Protein AF-A0A0D2XBU2-F1 (afdb_monomer_lite)

Organism: Fusarium oxysporum (strain Fo5176) (NCBI:txid660025)

pLDDT: mean 78.38, std 18.6, range [39.09, 97.81]

Structure (mmCIF, N/CA/C/O backbone):
data_AF-A0A0D2XBU2-F1
#
_entry.id   AF-A0A0D2XBU2-F1
#
loop_
_atom_site.group_PDB
_atom_site.id
_atom_site.type_symbol
_atom_site.label_atom_id
_atom_site.label_alt_id
_atom_site.label_comp_id
_atom_site.label_asym_id
_atom_site.label_entity_id
_atom_site.label_seq_id
_atom_site.pdbx_PDB_ins_code
_atom_site.Cartn_x
_atom_site.Cartn_y
_atom_site.Cartn_z
_atom_site.occupancy
_atom_site.B_iso_or_equiv
_atom_site.auth_seq_id
_atom_site.auth_comp_id
_atom_site.auth_asym_id
_atom_site.auth_atom_id
_atom_site.pdbx_PDB_model_num
ATOM 1 N N . MET A 1 1 ? -8.287 8.585 -18.947 1.00 42.19 1 MET A N 1
ATOM 2 C CA . MET A 1 1 ? -9.181 8.489 -17.767 1.00 42.19 1 MET A CA 1
ATOM 3 C C . MET A 1 1 ? -8.416 8.273 -16.459 1.00 42.19 1 MET A C 1
ATOM 5 O O . MET A 1 1 ? -8.663 9.044 -15.543 1.00 42.19 1 MET A O 1
ATOM 9 N N . ALA A 1 2 ? -7.436 7.359 -16.381 1.00 39.09 2 ALA A N 1
ATOM 10 C CA . ALA A 1 2 ? -6.608 7.144 -15.178 1.00 39.09 2 ALA A CA 1
ATOM 11 C C . ALA A 1 2 ? -5.931 8.422 -14.628 1.00 39.09 2 ALA A C 1
ATOM 13 O O . ALA A 1 2 ? -6.005 8.685 -13.435 1.00 39.09 2 ALA A O 1
ATOM 14 N N . SER A 1 3 ? -5.380 9.282 -15.498 1.00 45.31 3 SER A N 1
ATOM 15 C CA . SER A 1 3 ? -4.778 10.572 -15.101 1.00 45.31 3 SER A CA 1
ATOM 16 C C . SER A 1 3 ? -5.754 11.514 -14.371 1.00 45.31 3 SER A C 1
ATOM 18 O O . SER A 1 3 ? -5.361 12.190 -13.427 1.00 45.31 3 SER A O 1
ATOM 20 N N . ARG A 1 4 ? -7.047 11.523 -14.732 1.00 49.75 4 ARG A N 1
ATOM 21 C CA . ARG A 1 4 ? -8.046 12.416 -14.116 1.00 49.75 4 ARG A CA 1
ATOM 22 C C . ARG A 1 4 ? -8.449 11.954 -12.717 1.00 49.75 4 ARG A C 1
ATOM 24 O O . ARG A 1 4 ? -8.686 12.793 -11.859 1.00 49.75 4 ARG A O 1
ATOM 31 N N . ALA A 1 5 ? -8.503 10.646 -12.484 1.00 50.44 5 ALA A N 1
ATOM 32 C CA . ALA A 1 5 ? -8.831 10.103 -11.173 1.00 50.44 5 ALA A CA 1
ATOM 33 C C . ALA A 1 5 ? -7.599 10.006 -10.247 1.00 50.44 5 ALA A C 1
ATOM 35 O O . ALA A 1 5 ? -7.736 10.268 -9.058 1.00 50.44 5 ALA A O 1
ATOM 36 N N . PHE A 1 6 ? -6.384 9.832 -10.789 1.00 53.78 6 PHE A N 1
ATOM 37 C CA . PHE A 1 6 ? -5.142 10.125 -10.055 1.00 53.78 6 PHE A CA 1
ATOM 38 C C . PHE A 1 6 ? -5.076 11.592 -9.618 1.00 53.78 6 PHE A C 1
ATOM 40 O O . PHE A 1 6 ? -4.768 11.871 -8.466 1.00 53.78 6 PHE A O 1
ATOM 47 N N . LEU A 1 7 ? -5.427 12.529 -10.507 1.00 56.22 7 LEU A N 1
ATOM 48 C CA . LEU A 1 7 ? -5.524 13.949 -10.165 1.00 56.22 7 LEU A CA 1
ATOM 49 C C . LEU A 1 7 ? -6.633 14.238 -9.151 1.00 56.22 7 LEU A C 1
ATOM 51 O O . LEU A 1 7 ? -6.436 15.118 -8.331 1.00 56.22 7 LEU A O 1
ATOM 55 N N . LEU A 1 8 ? -7.771 13.537 -9.167 1.00 57.47 8 LEU A N 1
ATOM 56 C CA . LEU A 1 8 ? -8.802 13.688 -8.130 1.00 57.47 8 LEU A CA 1
ATOM 57 C C . LEU A 1 8 ? -8.299 13.184 -6.775 1.00 57.47 8 LEU A C 1
ATOM 59 O O . LEU A 1 8 ? -8.313 13.950 -5.817 1.00 57.47 8 LEU A O 1
ATOM 63 N N . GLY A 1 9 ? -7.754 11.964 -6.719 1.00 53.81 9 GLY A N 1
ATOM 64 C CA . GLY A 1 9 ? -7.180 11.402 -5.496 1.00 53.81 9 GLY A CA 1
ATOM 65 C C . GLY A 1 9 ? -6.042 12.260 -4.934 1.00 53.81 9 GLY A C 1
ATOM 66 O O . GLY A 1 9 ? -6.039 12.581 -3.751 1.00 53.81 9 GLY A O 1
ATOM 67 N N . MET A 1 10 ? -5.123 12.719 -5.790 1.00 59.50 10 MET A N 1
ATOM 68 C CA . MET A 1 10 ? -4.032 13.620 -5.408 1.00 59.50 10 MET A CA 1
ATOM 69 C C . MET A 1 10 ? -4.510 15.031 -5.051 1.00 59.50 10 MET A C 1
ATOM 71 O O . MET A 1 10 ? -3.975 15.628 -4.128 1.00 59.50 10 MET A O 1
ATOM 75 N N . ARG A 1 11 ? -5.488 15.607 -5.757 1.00 55.75 11 ARG A N 1
ATOM 76 C CA . ARG A 1 11 ? -5.991 16.959 -5.463 1.00 55.75 11 ARG A CA 1
ATOM 77 C C . ARG A 1 11 ? -6.747 16.977 -4.145 1.00 55.75 11 ARG A C 1
ATOM 79 O O . ARG A 1 11 ? -6.557 17.899 -3.367 1.00 55.75 11 ARG A O 1
ATOM 86 N N . GLU A 1 12 ? -7.567 15.972 -3.871 1.00 53.72 12 GLU A N 1
ATOM 87 C CA . GLU A 1 12 ? -8.292 15.893 -2.604 1.00 53.72 12 GLU A CA 1
ATOM 88 C C . GLU A 1 12 ? -7.353 15.580 -1.428 1.00 53.72 12 GLU A C 1
ATOM 90 O O . GLU A 1 12 ? -7.520 16.167 -0.358 1.00 53.72 12 GLU A O 1
ATOM 95 N N . SER A 1 13 ? -6.324 14.751 -1.652 1.00 50.72 13 SER A N 1
ATOM 96 C CA . SER A 1 13 ? -5.270 14.409 -0.683 1.00 50.72 13 SER A CA 1
ATOM 97 C C . SER A 1 13 ? -4.293 15.563 -0.393 1.00 50.72 13 SER A C 1
ATOM 99 O O . SER A 1 13 ? -4.047 15.856 0.773 1.00 50.72 13 SER A O 1
ATOM 101 N N . MET A 1 14 ? -3.766 16.248 -1.419 1.00 47.56 14 MET A N 1
ATOM 102 C CA . MET A 1 14 ? -2.688 17.245 -1.281 1.00 47.56 14 MET A CA 1
ATOM 103 C C . MET A 1 14 ? -3.183 18.683 -1.068 1.00 47.56 14 MET A C 1
ATOM 105 O O . MET A 1 14 ? -2.489 19.470 -0.434 1.00 47.56 14 MET A O 1
ATOM 109 N N . VAL A 1 15 ? -4.365 19.071 -1.574 1.00 47.12 15 VAL A N 1
ATOM 110 C CA . VAL A 1 15 ? -4.889 20.449 -1.381 1.00 47.12 15 VAL A CA 1
ATOM 111 C C . VAL A 1 15 ? -5.403 20.666 0.051 1.00 47.12 15 VAL A C 1
ATOM 113 O O . VAL A 1 15 ? -5.619 21.799 0.469 1.00 47.12 15 VAL A O 1
ATOM 116 N N . ASN A 1 16 ? -5.554 19.589 0.824 1.00 48.84 16 ASN A N 1
ATOM 117 C CA . ASN A 1 16 ? -6.103 19.609 2.177 1.00 48.84 16 ASN A CA 1
ATOM 118 C C . ASN A 1 16 ? -5.101 19.184 3.258 1.00 48.84 16 ASN A C 1
ATOM 120 O O . ASN A 1 16 ? -5.528 18.922 4.385 1.00 48.84 16 ASN A O 1
ATOM 124 N N . ASP A 1 17 ? -3.797 19.143 2.964 1.00 40.56 17 ASP A N 1
ATOM 125 C CA . ASP A 1 17 ? -2.766 18.987 3.999 1.00 40.56 17 ASP A CA 1
ATOM 126 C C . ASP A 1 17 ? -2.789 20.230 4.913 1.00 40.56 17 ASP A C 1
ATOM 128 O O . ASP A 1 17 ? -2.140 21.245 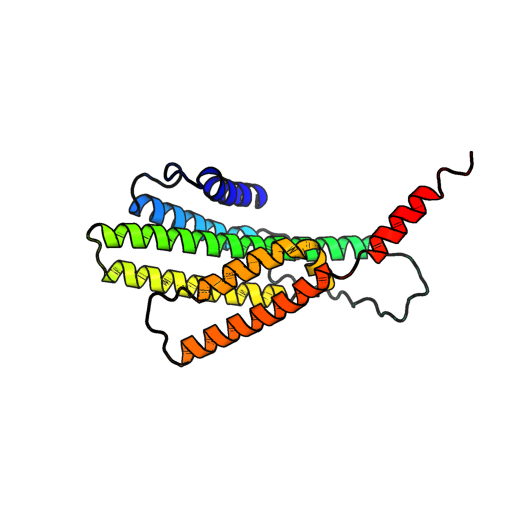4.669 1.00 40.56 17 ASP A O 1
ATOM 132 N N . GLY A 1 18 ? -3.657 20.175 5.930 1.00 48.69 18 GLY A N 1
ATOM 133 C CA . GLY A 1 18 ? -3.922 21.238 6.902 1.00 48.69 18 GLY A CA 1
ATOM 134 C C . GLY A 1 18 ? -5.364 21.768 6.958 1.00 48.69 18 GLY A C 1
ATOM 135 O O . GLY A 1 18 ? -5.673 22.519 7.880 1.00 48.69 18 GLY A O 1
ATOM 136 N N . CYS A 1 19 ? -6.270 21.391 6.042 1.00 52.22 19 CYS A N 1
ATOM 137 C CA . CYS A 1 19 ? -7.672 21.845 6.067 1.00 52.22 19 CYS A CA 1
ATOM 138 C C . CYS A 1 19 ? -8.666 20.694 5.884 1.00 52.22 19 CYS A C 1
ATOM 140 O O . CYS A 1 19 ? -8.774 20.111 4.812 1.00 52.22 19 CYS A O 1
ATOM 142 N N . ASN A 1 20 ? -9.508 20.446 6.891 1.00 52.50 20 ASN A N 1
ATOM 143 C CA . ASN A 1 20 ? -10.610 19.470 6.840 1.00 52.50 20 ASN A CA 1
ATOM 144 C C . ASN A 1 20 ? -11.767 19.866 5.891 1.00 52.50 20 ASN A C 1
ATOM 146 O O . ASN A 1 20 ? -12.835 19.262 5.915 1.00 52.50 20 ASN A O 1
ATOM 150 N N . CYS A 1 21 ? -11.599 20.890 5.054 1.00 57.16 21 CYS A N 1
ATOM 151 C CA . CYS A 1 21 ? -12.680 21.486 4.277 1.00 57.16 21 CYS A CA 1
ATOM 152 C C . CYS A 1 21 ? -13.118 20.665 3.046 1.00 57.16 21 CYS A C 1
ATOM 154 O O . CYS A 1 21 ? -14.278 20.770 2.649 1.00 57.16 21 CYS A O 1
ATOM 156 N N . GLY A 1 22 ? -12.251 19.831 2.455 1.00 57.25 22 GLY A N 1
ATOM 157 C CA . GLY A 1 22 ? -12.589 19.058 1.247 1.00 57.25 22 GLY A CA 1
ATOM 158 C C . GLY A 1 22 ? -13.419 17.789 1.483 1.00 57.25 22 GLY A C 1
ATOM 159 O O . GLY A 1 22 ? -14.267 17.439 0.661 1.00 57.25 22 GLY A O 1
ATOM 160 N N . PHE A 1 23 ? -13.243 17.118 2.624 1.00 60.28 23 PHE A N 1
ATOM 161 C CA . PHE A 1 23 ? -13.853 15.804 2.866 1.00 60.28 23 PHE A CA 1
ATOM 162 C C . PHE A 1 23 ? -15.139 15.833 3.707 1.00 60.28 23 PHE A C 1
ATOM 164 O O . PHE A 1 23 ? -15.797 14.814 3.845 1.00 60.28 23 PHE A O 1
ATOM 171 N N . GLY A 1 24 ? -15.590 16.999 4.167 1.00 62.47 24 GLY A N 1
ATOM 172 C CA . GLY A 1 24 ? -16.781 17.122 5.020 1.00 62.47 24 GLY A CA 1
ATOM 173 C C . GLY A 1 24 ? -16.437 17.685 6.392 1.00 62.47 24 GLY A C 1
ATOM 174 O O . GLY A 1 24 ? -15.287 17.632 6.829 1.00 62.47 24 GLY A O 1
ATOM 175 N N . ARG A 1 25 ? -17.429 18.290 7.051 1.00 74.62 25 ARG A N 1
ATOM 176 C CA . ARG A 1 25 ? -17.204 18.996 8.324 1.00 74.62 25 ARG A CA 1
ATOM 177 C C . ARG A 1 25 ? -17.181 18.039 9.509 1.00 74.62 25 ARG A C 1
ATOM 179 O O . ARG A 1 25 ? -16.533 18.348 10.506 1.00 74.62 25 ARG A O 1
ATOM 186 N N . SER A 1 26 ? -17.872 16.906 9.400 1.00 85.62 26 SER A N 1
ATOM 187 C CA . SER A 1 26 ? -17.889 15.867 10.427 1.00 85.62 26 SER A CA 1
ATOM 188 C C . SER A 1 26 ? -16.940 14.709 10.069 1.00 85.62 26 SER A C 1
ATOM 190 O O . SER A 1 26 ? -16.646 14.494 8.885 1.00 85.62 26 SER A O 1
ATOM 192 N N . PRO A 1 27 ? -16.421 13.970 11.065 1.00 87.31 27 PRO A N 1
ATOM 193 C CA . PRO A 1 27 ? -15.579 12.806 10.807 1.00 87.31 27 PRO A CA 1
ATOM 194 C C . PRO A 1 27 ? -16.349 11.666 10.111 1.00 87.31 27 PRO A C 1
ATOM 196 O O . PRO A 1 27 ? -15.761 10.947 9.308 1.00 87.31 27 PRO A O 1
ATOM 199 N N . GLU A 1 28 ? -17.667 11.558 10.304 1.00 89.38 28 GLU A N 1
ATOM 200 C CA . GLU A 1 28 ? -18.531 10.581 9.624 1.00 89.38 28 GLU A CA 1
ATOM 201 C C . GLU A 1 28 ? -18.652 10.874 8.123 1.00 89.38 28 GLU A C 1
ATOM 203 O O . GLU A 1 28 ? -18.493 9.975 7.294 1.00 89.38 28 GLU A O 1
ATOM 208 N N . GLU A 1 29 ? -18.890 12.141 7.758 1.00 87.25 29 GLU A N 1
ATOM 209 C CA . GLU A 1 29 ? -18.919 12.578 6.356 1.00 87.25 29 GLU A CA 1
ATOM 210 C C . GLU A 1 29 ? -17.571 12.313 5.678 1.00 87.25 29 GLU A C 1
ATOM 212 O O . GLU A 1 29 ? -17.521 11.802 4.555 1.00 87.25 29 GLU A O 1
ATOM 217 N N . ARG A 1 30 ? -16.475 12.622 6.384 1.00 88.69 30 ARG A N 1
ATOM 218 C CA . ARG A 1 30 ? -15.106 12.387 5.915 1.00 88.69 30 ARG A CA 1
ATOM 219 C C . ARG A 1 30 ? -14.849 10.906 5.679 1.00 88.69 30 ARG A C 1
ATOM 221 O O . ARG A 1 30 ? -14.371 10.543 4.607 1.00 88.69 30 ARG A O 1
ATOM 228 N N . LEU A 1 31 ? -15.202 10.057 6.641 1.00 91.00 31 LEU A N 1
ATOM 229 C CA . LEU A 1 31 ? -15.057 8.610 6.534 1.00 91.00 31 LEU A CA 1
ATOM 230 C C . LEU A 1 31 ? -15.844 8.050 5.342 1.00 91.00 31 LEU A C 1
ATOM 232 O O . LEU A 1 31 ? -15.306 7.238 4.592 1.00 91.00 31 LEU A O 1
ATOM 236 N N . SER A 1 32 ? -17.084 8.506 5.134 1.00 91.00 32 SER A N 1
ATOM 237 C CA . SER A 1 32 ? -17.903 8.082 3.992 1.00 91.00 32 SER A CA 1
ATOM 238 C C . SER A 1 32 ? -17.239 8.430 2.661 1.00 91.00 32 SER A C 1
ATOM 240 O O . SER A 1 32 ? -17.061 7.552 1.823 1.00 91.00 32 SER A O 1
ATOM 242 N N . LYS A 1 33 ? -16.798 9.681 2.476 1.00 88.69 33 LYS A N 1
ATOM 243 C CA . LYS A 1 33 ? -16.156 10.096 1.218 1.00 88.69 33 LYS A CA 1
ATOM 244 C C . LYS A 1 33 ? -14.834 9.381 0.962 1.00 88.69 33 LYS A C 1
ATOM 246 O O . LYS A 1 33 ? -14.535 9.048 -0.180 1.00 88.69 33 LYS A O 1
ATOM 251 N N . LEU A 1 34 ? -14.036 9.148 2.006 1.00 91.31 34 LEU A N 1
ATOM 252 C CA . LEU A 1 34 ? -12.781 8.407 1.877 1.00 91.31 34 LEU A CA 1
ATOM 253 C C . LEU A 1 34 ? -13.025 6.957 1.435 1.00 91.31 34 LEU A C 1
ATOM 255 O O . LEU A 1 34 ? -12.276 6.459 0.597 1.00 91.31 34 LEU A O 1
ATOM 259 N N . ARG A 1 35 ? -14.091 6.307 1.927 1.00 93.50 35 ARG A N 1
ATOM 260 C CA . ARG A 1 35 ? -14.512 4.975 1.456 1.00 93.50 35 ARG A CA 1
ATOM 261 C C . ARG A 1 35 ? -14.928 4.999 -0.008 1.00 93.50 35 ARG A C 1
ATOM 263 O O . ARG A 1 35 ? -14.418 4.199 -0.785 1.00 93.50 35 ARG A O 1
ATOM 270 N N . ASP A 1 36 ? -15.776 5.952 -0.389 1.00 90.81 36 ASP A N 1
ATOM 271 C CA . ASP A 1 36 ? -16.223 6.098 -1.779 1.00 90.81 36 ASP A CA 1
ATOM 272 C C . ASP A 1 36 ? -15.037 6.317 -2.729 1.00 90.81 36 ASP A C 1
ATOM 274 O O . ASP A 1 36 ? -15.013 5.798 -3.849 1.00 90.81 36 ASP A O 1
ATOM 278 N N . LEU A 1 37 ? -14.035 7.085 -2.291 1.00 89.88 37 LEU A N 1
ATOM 279 C CA . LEU A 1 37 ? -12.819 7.327 -3.058 1.00 89.88 37 LEU A CA 1
ATOM 280 C C . LEU A 1 37 ? -11.931 6.078 -3.131 1.00 89.88 37 LEU A C 1
ATOM 282 O O . LEU A 1 37 ? -11.402 5.781 -4.202 1.00 89.88 37 LEU A O 1
ATOM 286 N N . LEU A 1 38 ? -11.784 5.331 -2.033 1.00 92.44 38 LEU A N 1
ATOM 287 C CA . LEU A 1 38 ? -11.033 4.075 -2.014 1.00 92.44 38 LEU A CA 1
ATOM 288 C C . LEU A 1 38 ? -11.663 3.037 -2.954 1.00 92.44 38 LEU A C 1
ATOM 290 O O . LEU A 1 38 ? -10.946 2.408 -3.732 1.00 92.44 38 LEU A O 1
ATOM 294 N N . ASP A 1 39 ? -12.990 2.905 -2.947 1.00 91.88 39 ASP A N 1
ATOM 295 C CA . ASP A 1 39 ? -13.710 1.980 -3.827 1.00 91.88 39 ASP A CA 1
ATOM 296 C C . ASP A 1 39 ? -13.577 2.354 -5.306 1.00 91.88 39 ASP A C 1
ATOM 298 O O . ASP A 1 39 ? -13.356 1.483 -6.148 1.00 91.88 39 ASP A O 1
ATOM 302 N N . GLN A 1 40 ? -13.621 3.648 -5.636 1.00 89.38 40 GLN A N 1
ATOM 303 C CA . GLN A 1 40 ? -13.314 4.115 -6.992 1.00 89.38 40 GLN A CA 1
ATOM 304 C C . GLN A 1 40 ? -11.863 3.822 -7.381 1.00 89.38 40 GLN A C 1
ATOM 306 O O . GLN A 1 40 ? -11.583 3.427 -8.516 1.00 89.38 40 GLN A O 1
ATOM 311 N N . LEU A 1 41 ? -10.932 4.026 -6.447 1.00 89.38 41 LEU A N 1
ATOM 312 C CA . LEU A 1 41 ? -9.515 3.834 -6.697 1.00 89.38 41 LEU A CA 1
ATOM 313 C C . LEU A 1 41 ? -9.202 2.360 -6.965 1.00 89.38 41 LEU A C 1
ATOM 315 O O . LEU A 1 41 ? -8.434 2.097 -7.882 1.00 89.38 41 LEU A O 1
ATOM 319 N N . ARG A 1 42 ? -9.818 1.401 -6.260 1.00 90.00 42 ARG A N 1
ATOM 320 C CA . ARG A 1 42 ? -9.562 -0.049 -6.411 1.00 90.00 42 ARG A CA 1
ATOM 321 C C . ARG A 1 42 ? -9.561 -0.536 -7.864 1.00 90.00 42 ARG A C 1
ATOM 323 O O . ARG A 1 42 ? -8.671 -1.292 -8.235 1.00 90.00 42 ARG A O 1
ATOM 330 N N . TYR A 1 43 ? -10.479 -0.034 -8.688 1.00 85.62 43 TYR A N 1
ATOM 331 C CA . TYR A 1 43 ? -10.695 -0.514 -10.063 1.00 85.62 43 TYR A CA 1
ATOM 332 C C . TYR A 1 43 ? -10.247 0.478 -11.148 1.00 85.62 43 TYR A C 1
ATOM 334 O O . TYR A 1 43 ? -10.457 0.260 -12.341 1.00 85.62 43 TYR A O 1
ATOM 342 N N . ILE A 1 44 ? -9.607 1.590 -10.765 1.00 87.12 44 ILE A N 1
ATOM 343 C CA . ILE A 1 44 ? -9.207 2.660 -11.697 1.00 87.12 44 ILE A CA 1
ATOM 344 C C . ILE A 1 44 ? -8.245 2.178 -12.798 1.00 87.12 44 ILE A C 1
ATOM 346 O O . ILE A 1 44 ? -8.195 2.764 -13.884 1.00 87.12 44 ILE A O 1
ATOM 350 N N . LEU A 1 45 ? -7.468 1.127 -12.520 1.00 88.19 45 LEU A N 1
ATOM 351 C CA . LEU A 1 45 ? -6.449 0.593 -13.421 1.00 88.19 45 LEU A CA 1
ATOM 352 C C . LEU A 1 45 ? -6.928 -0.598 -14.265 1.00 88.19 45 LEU A C 1
ATOM 354 O O . LEU A 1 45 ? -6.200 -1.029 -15.159 1.00 88.19 45 LEU A O 1
ATOM 358 N N . ASP A 1 46 ? -8.158 -1.081 -14.079 1.00 85.94 46 ASP A N 1
ATOM 359 C CA . ASP A 1 46 ? -8.688 -2.234 -14.828 1.00 85.94 46 ASP A CA 1
ATOM 360 C C . ASP A 1 46 ? -8.817 -1.944 -16.331 1.00 85.94 46 ASP A C 1
ATOM 362 O O . ASP A 1 46 ? -8.678 -2.827 -17.181 1.00 85.94 46 ASP A O 1
ATOM 366 N N . GLY A 1 47 ? -9.032 -0.671 -16.675 1.00 84.12 47 GLY A N 1
ATOM 367 C CA . GLY A 1 47 ? -9.134 -0.194 -18.054 1.00 84.12 47 GLY A CA 1
ATOM 368 C C . GLY A 1 47 ? -7.796 0.009 -18.771 1.00 84.12 47 GLY A C 1
ATOM 369 O O . GLY A 1 47 ? -7.794 0.523 -19.890 1.00 84.12 47 GLY A O 1
ATOM 370 N N . LEU A 1 48 ? -6.657 -0.325 -18.153 1.00 84.88 48 LEU A N 1
ATOM 371 C CA . LEU A 1 48 ? -5.350 -0.147 -18.785 1.00 84.88 48 LEU A CA 1
ATOM 372 C C . LEU A 1 48 ? -5.128 -1.116 -19.964 1.00 84.88 48 LEU A C 1
ATOM 374 O O . LEU A 1 48 ? -5.627 -2.253 -19.943 1.00 84.88 48 LEU A O 1
ATOM 378 N N . PRO A 1 49 ? -4.326 -0.703 -20.970 1.00 84.88 49 PRO A N 1
ATOM 379 C CA . PRO A 1 49 ? -3.815 -1.603 -22.001 1.00 84.88 49 PRO A CA 1
ATOM 380 C C . PRO A 1 49 ? -3.113 -2.817 -21.390 1.00 84.88 49 PRO A C 1
ATOM 382 O O . PRO A 1 49 ? -2.490 -2.704 -20.338 1.00 84.88 49 PRO A O 1
ATOM 385 N N . THR A 1 50 ? -3.169 -3.966 -22.067 1.00 81.38 50 THR A N 1
ATOM 386 C CA . THR A 1 50 ? -2.676 -5.254 -21.548 1.00 81.38 50 THR A CA 1
ATOM 387 C C . THR A 1 50 ? -1.234 -5.205 -21.032 1.00 81.38 50 THR A C 1
ATOM 389 O O . THR A 1 50 ? -0.980 -5.715 -19.946 1.00 81.38 50 THR A O 1
ATOM 392 N N . HIS A 1 51 ? -0.325 -4.533 -21.747 1.00 79.94 51 HIS A N 1
ATOM 393 C CA . HIS A 1 51 ? 1.081 -4.383 -21.346 1.00 79.94 51 HIS A CA 1
ATOM 394 C C . HIS A 1 51 ? 1.275 -3.494 -20.104 1.00 79.94 51 HIS A C 1
ATOM 396 O O . HIS A 1 51 ? 2.298 -3.584 -19.446 1.00 79.94 51 HIS A O 1
ATOM 402 N N . MET A 1 52 ? 0.291 -2.661 -19.747 1.00 84.94 52 MET A N 1
ATOM 403 C CA . MET A 1 52 ? 0.316 -1.807 -18.551 1.00 84.94 52 MET A CA 1
ATOM 404 C C . MET A 1 52 ? -0.453 -2.408 -17.372 1.00 84.94 52 MET A C 1
ATOM 406 O O . MET A 1 52 ? -0.508 -1.790 -16.311 1.00 84.94 52 MET A O 1
ATOM 410 N N . ARG A 1 53 ? -1.090 -3.577 -17.517 1.00 83.56 53 ARG A N 1
ATOM 411 C CA . ARG A 1 53 ? -1.863 -4.194 -16.426 1.00 83.56 53 ARG A CA 1
ATOM 412 C C . ARG A 1 53 ? -0.946 -4.742 -15.334 1.00 83.56 53 ARG A C 1
ATOM 414 O O . ARG A 1 53 ? 0.195 -5.118 -15.591 1.00 83.56 53 ARG A O 1
ATOM 421 N N . GLN A 1 54 ? -1.479 -4.824 -14.115 1.00 75.12 54 GLN A N 1
ATOM 422 C CA . GLN A 1 54 ? -0.758 -5.342 -12.945 1.00 75.12 54 GLN A CA 1
ATOM 423 C C . GLN A 1 54 ? -0.236 -6.765 -13.206 1.00 75.12 54 GLN A C 1
ATOM 425 O O . GLN A 1 54 ? 0.923 -7.057 -12.932 1.00 75.12 54 GLN A O 1
ATOM 430 N N . TRP A 1 55 ? -1.076 -7.590 -13.844 1.00 71.75 55 TRP A N 1
ATOM 431 C CA . TRP A 1 55 ? -0.808 -8.973 -14.261 1.00 71.75 55 TRP A CA 1
ATOM 432 C C . TRP A 1 55 ? -0.762 -9.128 -15.784 1.00 71.75 55 TRP A C 1
ATOM 434 O O . TRP A 1 55 ? -1.265 -10.115 -16.324 1.00 71.75 55 TRP A O 1
ATOM 444 N N . GLY A 1 56 ? -0.249 -8.124 -16.502 1.00 61.66 56 GLY A N 1
ATOM 445 C CA . GLY A 1 56 ? -0.023 -8.273 -17.939 1.00 61.66 56 GLY A CA 1
ATOM 446 C C . GLY A 1 56 ? 0.831 -9.520 -18.205 1.00 61.66 56 GLY A C 1
ATOM 447 O O . GLY A 1 56 ? 1.682 -9.833 -17.367 1.00 61.66 56 GLY A O 1
ATOM 448 N N . PRO A 1 57 ? 0.606 -10.262 -19.309 1.00 53.69 57 PRO A N 1
ATOM 449 C CA . PRO A 1 57 ? 1.560 -11.277 -19.722 1.00 53.69 57 PRO A CA 1
ATOM 450 C C . PRO A 1 57 ? 2.911 -10.576 -19.757 1.00 53.69 57 PRO A C 1
ATOM 452 O O . PRO A 1 57 ? 3.059 -9.582 -20.466 1.00 53.69 57 PRO A O 1
ATOM 455 N N . GLY A 1 58 ? 3.840 -11.022 -18.906 1.00 54.16 58 GLY A N 1
ATOM 456 C CA . GLY A 1 58 ? 5.226 -10.625 -19.050 1.00 54.16 58 GLY A CA 1
ATOM 457 C C . GLY A 1 58 ? 5.565 -11.040 -20.463 1.00 54.16 58 GLY A C 1
ATOM 458 O O . GLY A 1 58 ? 5.586 -12.241 -20.743 1.00 54.16 58 GLY A O 1
ATOM 459 N N . ASP A 1 59 ?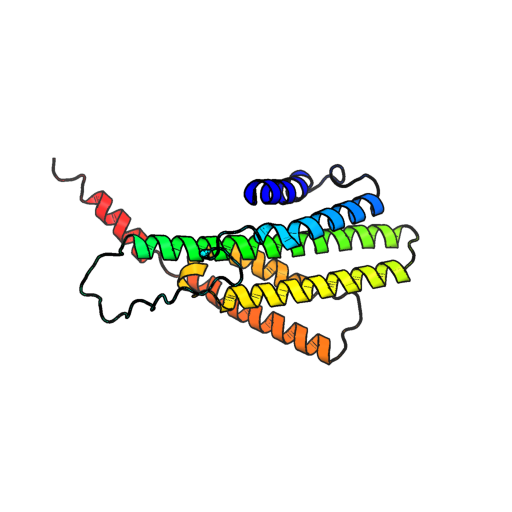 5.657 -10.071 -21.375 1.00 51.72 59 ASP A N 1
ATOM 460 C CA . ASP A 1 59 ? 6.056 -10.371 -22.738 1.00 51.72 59 ASP A CA 1
ATOM 461 C C . ASP A 1 59 ? 7.324 -11.208 -22.620 1.00 51.72 59 ASP A C 1
ATOM 463 O O . ASP A 1 59 ? 8.121 -10.991 -21.704 1.00 51.72 59 ASP A O 1
ATOM 467 N N . ASN A 1 60 ? 7.457 -12.219 -23.480 1.00 47.28 60 ASN A N 1
ATOM 468 C CA . ASN A 1 60 ? 8.597 -13.134 -23.543 1.00 47.28 60 ASN A CA 1
ATOM 469 C C . ASN A 1 60 ? 9.882 -12.379 -23.944 1.00 47.28 60 ASN A C 1
ATOM 471 O O . ASN A 1 60 ? 10.548 -12.719 -24.920 1.00 47.28 60 ASN A O 1
ATOM 475 N N . TYR A 1 61 ? 10.203 -11.310 -23.229 1.00 51.12 61 TYR A N 1
ATOM 476 C CA . TYR A 1 61 ? 11.353 -10.472 -23.402 1.00 51.12 61 TYR A CA 1
ATOM 477 C C . TYR A 1 61 ? 12.502 -11.230 -22.765 1.00 51.12 61 TYR A C 1
ATOM 479 O O . TYR A 1 61 ? 12.640 -11.308 -21.543 1.00 51.12 61 TYR A O 1
ATOM 487 N N . GLN A 1 62 ? 13.284 -11.890 -23.613 1.00 50.91 62 GLN A N 1
ATOM 488 C CA . GLN A 1 62 ? 14.525 -12.494 -23.173 1.00 50.91 62 GLN A CA 1
ATOM 489 C C . GLN A 1 62 ? 15.437 -11.363 -22.681 1.00 50.91 62 GLN A C 1
ATOM 491 O O . GLN A 1 62 ? 15.674 -10.412 -23.433 1.00 50.91 62 GLN A O 1
ATOM 496 N N . PRO A 1 63 ? 15.930 -11.423 -21.432 1.00 49.25 63 PRO A N 1
ATOM 497 C CA . PRO A 1 63 ? 16.951 -10.499 -20.972 1.00 49.25 63 PRO A CA 1
ATOM 498 C C . PRO A 1 63 ? 18.118 -10.537 -21.957 1.00 49.25 63 PRO A C 1
ATOM 500 O O . PRO A 1 63 ? 18.534 -11.618 -22.372 1.00 49.25 63 PRO A O 1
ATOM 503 N N . PHE A 1 64 ? 18.620 -9.366 -22.344 1.00 47.97 64 PHE A N 1
ATOM 504 C CA . PHE A 1 64 ? 19.787 -9.255 -23.211 1.00 47.97 64 PHE A CA 1
ATOM 505 C C . PHE A 1 64 ? 20.942 -10.069 -22.610 1.00 47.97 64 PHE A C 1
ATOM 507 O O . PHE A 1 64 ? 21.387 -9.782 -21.493 1.00 47.97 64 PHE A O 1
ATOM 514 N N . ASP A 1 65 ? 21.404 -11.097 -23.327 1.00 46.62 65 ASP A N 1
ATOM 515 C CA . ASP A 1 65 ? 22.568 -11.863 -22.902 1.00 46.62 65 ASP A CA 1
ATOM 516 C C . ASP A 1 65 ? 23.790 -10.945 -22.982 1.00 46.62 65 ASP A C 1
ATOM 518 O O . ASP A 1 65 ? 24.114 -10.363 -24.020 1.00 46.62 65 ASP A O 1
ATOM 522 N N . SER A 1 66 ? 24.473 -10.786 -21.852 1.00 51.38 66 SER A N 1
ATOM 523 C CA . SER A 1 66 ? 25.615 -9.877 -21.714 1.00 51.38 66 SER A CA 1
ATOM 524 C C . SER A 1 66 ? 26.816 -10.291 -22.582 1.00 51.38 66 SER A C 1
ATOM 526 O O . SER A 1 66 ? 27.817 -9.570 -22.626 1.00 51.38 66 SER A O 1
ATOM 528 N N . SER A 1 67 ? 26.735 -11.435 -23.269 1.00 49.00 67 SER A N 1
ATOM 529 C CA . SER A 1 67 ? 27.712 -11.919 -24.243 1.00 49.00 67 SER A CA 1
ATOM 530 C C . SER A 1 67 ? 27.702 -11.169 -25.582 1.00 49.00 67 SER A C 1
ATOM 532 O O . SER A 1 67 ? 28.740 -11.139 -26.242 1.00 49.00 67 SER A O 1
ATOM 534 N N . ASP A 1 68 ? 26.606 -10.498 -25.961 1.00 46.84 68 ASP A N 1
ATOM 535 C CA . ASP A 1 68 ? 26.458 -9.806 -27.258 1.00 46.84 68 ASP A CA 1
ATOM 536 C C . ASP A 1 68 ? 26.887 -8.326 -27.230 1.00 46.84 68 ASP A C 1
ATOM 538 O O . ASP A 1 68 ? 26.372 -7.462 -27.937 1.00 46.84 68 ASP A O 1
ATOM 542 N N . ARG A 1 69 ? 27.941 -8.015 -26.465 1.00 50.75 69 ARG A N 1
ATOM 543 C CA . ARG A 1 69 ? 28.581 -6.681 -26.394 1.00 50.75 69 ARG A CA 1
ATOM 544 C C . ARG A 1 69 ? 29.165 -6.159 -27.724 1.00 50.75 69 ARG A C 1
ATOM 546 O O . ARG A 1 69 ? 29.833 -5.128 -27.724 1.00 50.75 69 ARG A O 1
ATOM 553 N N . ARG A 1 70 ? 28.976 -6.858 -28.849 1.00 46.78 70 ARG A N 1
ATOM 554 C CA . ARG A 1 70 ? 29.578 -6.522 -30.153 1.00 46.78 70 ARG A CA 1
ATOM 555 C C . ARG A 1 70 ? 28.648 -5.796 -31.131 1.00 46.78 70 ARG A C 1
ATOM 557 O O . ARG A 1 70 ? 29.149 -5.317 -32.144 1.00 46.78 70 ARG A O 1
ATOM 564 N N . GLN A 1 71 ? 27.361 -5.623 -30.832 1.00 47.19 71 GLN A N 1
ATOM 565 C CA . GLN A 1 71 ? 26.476 -4.746 -31.611 1.00 47.19 71 GLN A CA 1
ATOM 566 C C . GLN A 1 71 ? 25.896 -3.642 -30.718 1.00 47.19 71 GLN A C 1
ATOM 568 O O . GLN A 1 71 ? 24.874 -3.809 -30.063 1.00 47.19 71 GLN A O 1
ATOM 573 N N . GLY A 1 72 ? 26.581 -2.497 -30.689 1.00 47.22 72 GLY A N 1
ATOM 574 C CA . GLY A 1 72 ? 26.210 -1.303 -29.927 1.00 47.22 72 GLY A CA 1
ATOM 575 C C . GLY A 1 72 ? 25.001 -0.548 -30.484 1.00 47.22 72 GLY A C 1
ATOM 576 O O . GLY A 1 72 ? 25.134 0.605 -30.874 1.00 47.22 72 GLY A O 1
ATOM 577 N N . ALA A 1 73 ? 23.822 -1.163 -30.494 1.00 50.44 73 ALA A N 1
ATOM 578 C CA . ALA A 1 73 ? 22.574 -0.437 -30.695 1.00 50.44 73 ALA A CA 1
ATOM 579 C C . ALA A 1 73 ? 21.535 -0.916 -29.680 1.00 50.44 73 ALA A C 1
ATOM 581 O O . ALA A 1 73 ? 20.953 -1.989 -29.831 1.00 50.44 73 ALA A O 1
ATOM 582 N N . PHE A 1 74 ? 21.281 -0.098 -28.654 1.00 57.47 74 PHE A N 1
ATOM 583 C CA . PHE A 1 74 ? 19.988 -0.118 -27.976 1.00 57.47 74 PHE A CA 1
ATOM 584 C C . PHE A 1 74 ? 18.926 0.072 -29.060 1.00 57.47 74 PHE A C 1
ATOM 586 O O . PHE A 1 74 ? 18.825 1.147 -29.649 1.00 57.47 74 PHE A O 1
ATOM 593 N N . THR A 1 75 ? 18.193 -0.985 -29.398 1.00 71.56 75 THR A N 1
ATOM 594 C CA . THR A 1 75 ? 17.109 -0.873 -30.371 1.00 71.56 75 THR A CA 1
ATOM 595 C C . THR A 1 75 ? 15.994 -0.022 -29.765 1.00 71.56 75 THR A C 1
ATOM 597 O O . THR A 1 75 ? 15.754 -0.068 -28.559 1.00 71.56 75 THR A O 1
ATOM 600 N N . GLU A 1 76 ? 15.298 0.752 -30.595 1.00 73.44 76 GLU A N 1
ATOM 601 C CA . GLU A 1 76 ? 14.146 1.569 -30.183 1.00 73.44 76 GLU A CA 1
ATOM 602 C C . GLU A 1 76 ? 13.127 0.740 -29.377 1.00 73.44 76 GLU A C 1
ATOM 604 O O . GLU A 1 76 ? 12.713 1.143 -28.294 1.00 73.44 76 GLU A O 1
ATOM 609 N N . ALA A 1 77 ? 12.873 -0.501 -29.808 1.00 77.25 77 ALA A N 1
ATOM 610 C CA . ALA A 1 77 ? 12.024 -1.464 -29.106 1.00 77.25 77 ALA A CA 1
ATOM 611 C C . ALA A 1 77 ? 12.485 -1.789 -27.668 1.00 77.25 77 ALA A C 1
ATOM 613 O O . ALA A 1 77 ? 11.656 -2.019 -26.788 1.00 77.25 77 ALA A O 1
ATOM 614 N N . HIS A 1 78 ? 13.797 -1.804 -27.401 1.00 76.50 78 HIS A N 1
ATOM 615 C CA . HIS A 1 78 ? 14.321 -2.039 -26.054 1.00 76.50 78 HIS A CA 1
ATOM 616 C C . HIS A 1 78 ? 14.098 -0.837 -25.139 1.00 76.50 78 HIS A C 1
ATOM 618 O O . HIS A 1 78 ? 13.742 -1.007 -23.972 1.00 76.50 78 HIS A O 1
ATOM 624 N N . ILE A 1 79 ? 14.285 0.371 -25.671 1.00 80.25 79 ILE A N 1
ATOM 625 C CA . ILE A 1 79 ? 14.031 1.612 -24.937 1.00 80.25 79 ILE A CA 1
ATOM 626 C C . ILE A 1 79 ? 12.541 1.715 -24.605 1.00 80.25 79 ILE A C 1
ATOM 628 O O . ILE A 1 79 ? 12.193 1.969 -23.453 1.00 80.25 79 ILE A O 1
ATOM 632 N N . GLU A 1 80 ? 11.666 1.449 -25.576 1.00 81.25 80 GLU A N 1
ATOM 633 C CA . GLU A 1 80 ? 10.216 1.431 -25.370 1.00 81.25 80 GLU A CA 1
ATOM 634 C C . GLU A 1 80 ? 9.801 0.406 -24.309 1.00 81.25 80 GLU A C 1
ATOM 636 O O . GLU A 1 80 ? 9.011 0.721 -23.419 1.00 81.25 80 GLU A O 1
ATOM 641 N N . HIS A 1 81 ? 10.356 -0.809 -24.348 1.00 82.94 81 HIS A N 1
ATOM 642 C CA . HIS A 1 81 ? 10.054 -1.832 -23.348 1.00 82.94 81 HIS A CA 1
ATOM 643 C C . HIS A 1 81 ? 10.477 -1.402 -21.936 1.00 82.94 81 HIS A C 1
ATOM 645 O O . HIS A 1 81 ? 9.680 -1.489 -21.001 1.00 82.94 81 HIS A O 1
ATOM 651 N N . LEU A 1 82 ? 11.695 -0.871 -21.786 1.00 84.12 82 LEU A N 1
ATOM 652 C CA . LEU A 1 82 ? 12.189 -0.352 -20.509 1.00 84.12 82 LEU A CA 1
ATOM 653 C C . LEU A 1 82 ? 11.299 0.779 -19.981 1.00 84.12 82 LEU A C 1
ATOM 655 O O . LEU A 1 82 ? 10.947 0.793 -18.800 1.00 84.12 82 LEU A O 1
ATOM 659 N N . GLN A 1 83 ? 10.907 1.713 -20.849 1.00 85.56 83 GLN A N 1
ATOM 660 C CA . GLN A 1 83 ? 10.009 2.810 -20.488 1.00 85.56 83 GLN A CA 1
ATOM 661 C C . GLN A 1 83 ? 8.633 2.296 -20.061 1.00 85.56 83 GLN A C 1
ATOM 663 O O . GLN A 1 83 ? 8.090 2.773 -19.062 1.00 85.56 83 GLN A O 1
ATOM 668 N N . ASN A 1 84 ? 8.085 1.307 -20.766 1.00 87.50 84 ASN A N 1
ATOM 669 C CA . ASN A 1 84 ? 6.798 0.705 -20.435 1.00 87.50 84 ASN A CA 1
ATOM 670 C C . ASN A 1 84 ? 6.842 0.009 -19.073 1.00 87.50 84 ASN A C 1
ATOM 672 O O . ASN A 1 84 ? 5.996 0.293 -18.226 1.00 87.50 84 ASN A O 1
ATOM 676 N N . GLU A 1 85 ? 7.853 -0.823 -18.816 1.00 86.81 85 GLU A N 1
ATOM 677 C CA . GLU A 1 85 ? 8.003 -1.527 -17.538 1.00 86.81 85 GLU A CA 1
ATOM 678 C C . GLU A 1 85 ? 8.239 -0.562 -16.373 1.00 86.81 85 GLU A C 1
ATOM 680 O O . GLU A 1 85 ? 7.623 -0.694 -15.311 1.00 86.81 85 GLU A O 1
ATOM 685 N N . SER A 1 86 ? 9.056 0.472 -16.585 1.00 88.62 86 SER A N 1
ATOM 686 C CA . SER A 1 86 ? 9.286 1.503 -15.575 1.00 88.62 86 SER A CA 1
ATOM 687 C C . SER A 1 86 ? 8.026 2.327 -15.283 1.00 88.62 86 SER A C 1
ATOM 689 O O . SER A 1 86 ? 7.698 2.597 -14.122 1.00 88.62 86 SER A O 1
ATOM 691 N N . THR A 1 87 ? 7.259 2.675 -16.320 1.00 89.94 87 THR A N 1
ATOM 692 C CA . THR A 1 87 ? 5.987 3.399 -16.173 1.00 89.94 87 THR A CA 1
ATOM 693 C C . THR A 1 87 ? 4.940 2.527 -15.486 1.00 89.94 87 THR A C 1
ATOM 695 O O . THR A 1 87 ? 4.220 3.005 -14.605 1.00 89.94 87 THR A O 1
ATOM 698 N N . ARG A 1 88 ? 4.874 1.239 -15.840 1.00 90.19 88 ARG A N 1
ATOM 699 C CA . ARG A 1 88 ? 3.994 0.244 -15.220 1.00 90.19 88 ARG A CA 1
ATOM 700 C C . ARG A 1 88 ? 4.288 0.117 -13.729 1.00 90.19 88 ARG A C 1
ATOM 702 O O . ARG A 1 88 ? 3.360 0.228 -12.927 1.00 90.19 88 ARG A O 1
ATOM 709 N N . ALA A 1 89 ? 5.559 -0.030 -13.354 1.00 90.50 89 ALA A N 1
ATOM 710 C CA . ALA A 1 89 ? 5.981 -0.070 -11.957 1.00 90.50 89 ALA A CA 1
ATOM 711 C C . ALA A 1 89 ? 5.512 1.175 -11.192 1.00 90.50 89 ALA A C 1
ATOM 713 O O . ALA A 1 89 ? 4.836 1.061 -10.167 1.00 90.50 89 ALA A O 1
ATOM 714 N N . ASN A 1 90 ? 5.806 2.371 -11.712 1.00 91.88 90 ASN A N 1
ATOM 715 C CA . ASN A 1 90 ? 5.422 3.618 -11.056 1.00 91.88 90 ASN A CA 1
ATOM 716 C C . ASN A 1 90 ? 3.905 3.734 -10.883 1.00 91.88 90 ASN A C 1
ATOM 718 O O . ASN A 1 90 ? 3.428 4.122 -9.816 1.00 91.88 90 ASN A O 1
ATOM 722 N N . LEU A 1 91 ? 3.140 3.391 -11.920 1.00 92.88 91 LEU A N 1
ATOM 723 C CA . LEU A 1 91 ? 1.688 3.502 -11.920 1.00 92.88 91 LEU A CA 1
ATOM 724 C C . LEU A 1 91 ? 1.053 2.616 -10.845 1.00 92.88 91 LEU A C 1
ATOM 726 O O . LEU A 1 91 ? 0.288 3.119 -10.020 1.00 92.88 91 LEU A O 1
ATOM 730 N N . HIS A 1 92 ? 1.401 1.327 -10.815 1.00 93.00 92 HIS A N 1
ATOM 731 C CA . HIS A 1 92 ? 0.814 0.376 -9.864 1.00 93.00 92 HIS A CA 1
ATOM 732 C C . HIS A 1 92 ? 1.267 0.631 -8.428 1.00 93.00 92 HIS A C 1
ATOM 734 O O . HIS A 1 92 ? 0.451 0.597 -7.511 1.00 93.00 92 HIS A O 1
ATOM 740 N N . VAL A 1 93 ? 2.538 0.978 -8.208 1.00 94.25 93 VAL A N 1
ATOM 741 C CA . VAL A 1 93 ? 3.011 1.330 -6.859 1.00 94.25 93 VAL A CA 1
ATOM 742 C C . VAL A 1 93 ? 2.335 2.611 -6.371 1.00 94.25 93 VAL A C 1
ATOM 744 O O . VAL A 1 93 ? 1.915 2.678 -5.218 1.00 94.25 93 VAL A O 1
ATOM 747 N N . SER A 1 94 ? 2.175 3.622 -7.229 1.00 94.38 94 SER A N 1
ATOM 748 C CA . SER A 1 94 ? 1.461 4.853 -6.857 1.00 94.38 94 SER A CA 1
ATOM 749 C C . SER A 1 94 ? -0.004 4.589 -6.529 1.00 94.38 94 SER A C 1
ATOM 751 O O . SER A 1 94 ? -0.543 5.186 -5.602 1.00 94.38 94 SER A O 1
ATOM 753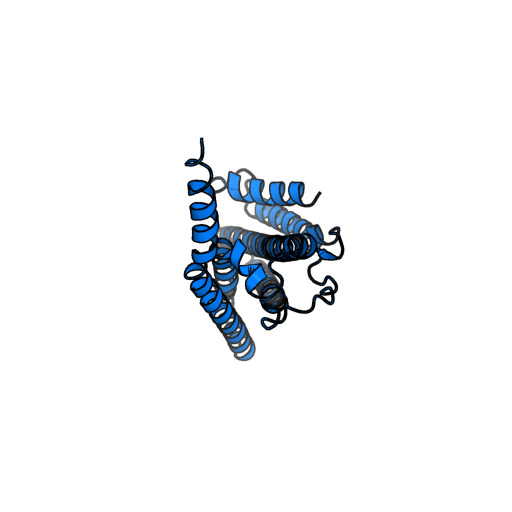 N N . HIS A 1 95 ? -0.642 3.691 -7.276 1.00 94.19 95 HIS A N 1
ATOM 754 C CA . HIS A 1 95 ? -2.026 3.287 -7.054 1.00 94.19 95 HIS A CA 1
ATOM 755 C C . HIS A 1 95 ? -2.208 2.602 -5.699 1.00 94.19 95 HIS A C 1
ATOM 757 O O . HIS A 1 95 ? -3.072 3.013 -4.928 1.00 94.19 95 HIS A O 1
ATOM 763 N N . LEU A 1 96 ? -1.350 1.638 -5.366 1.00 96.12 96 LEU A N 1
ATOM 764 C CA . LEU A 1 96 ? -1.346 0.980 -4.057 1.00 96.12 96 LEU A CA 1
ATOM 765 C C . LEU A 1 96 ? -1.008 1.943 -2.912 1.00 96.12 96 LEU A C 1
ATOM 767 O O . LEU A 1 96 ? -1.624 1.890 -1.849 1.00 96.12 96 LEU A O 1
ATOM 771 N N . TRP A 1 97 ? -0.071 2.864 -3.133 1.00 96.56 97 TRP A N 1
ATOM 772 C CA . TRP A 1 97 ? 0.283 3.883 -2.146 1.00 96.56 97 TRP A CA 1
ATOM 773 C C . TRP A 1 97 ? -0.876 4.831 -1.846 1.00 96.56 97 TRP A C 1
ATOM 775 O O . TRP A 1 97 ? -1.139 5.107 -0.678 1.00 96.56 97 TRP A O 1
ATOM 785 N N . LEU A 1 98 ? -1.619 5.268 -2.866 1.00 94.56 98 LEU A N 1
ATOM 786 C CA . LEU A 1 98 ? -2.821 6.076 -2.666 1.00 94.56 98 LEU A CA 1
ATOM 787 C C . LEU A 1 98 ? -3.907 5.303 -1.904 1.00 94.56 98 LEU A C 1
ATOM 789 O O . LEU A 1 98 ? -4.536 5.880 -1.022 1.00 94.56 98 LEU A O 1
ATOM 793 N N . GLN A 1 99 ? -4.099 4.008 -2.184 1.00 95.62 99 GLN A N 1
ATOM 794 C CA . GLN A 1 99 ? -5.027 3.177 -1.406 1.00 95.62 99 GLN A CA 1
ATOM 795 C C . GLN A 1 99 ? -4.626 3.140 0.076 1.00 95.62 99 GLN A C 1
ATOM 797 O O . GLN A 1 99 ? -5.458 3.403 0.941 1.00 95.62 99 GLN A O 1
ATOM 802 N N . ASN A 1 100 ? -3.343 2.901 0.373 1.00 96.88 100 ASN A N 1
ATOM 803 C CA . ASN A 1 100 ? -2.839 2.920 1.747 1.00 96.88 100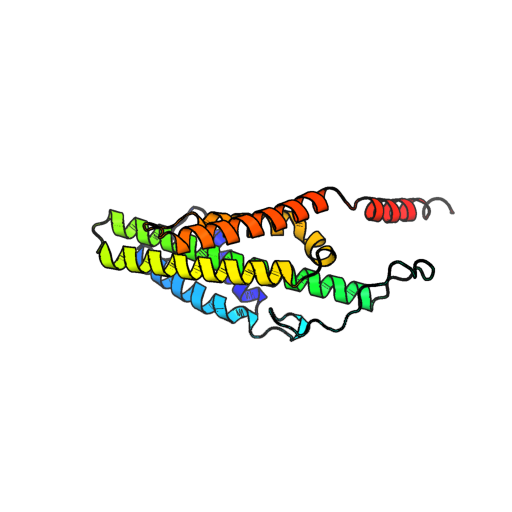 ASN A CA 1
ATOM 804 C C . ASN A 1 100 ? -3.002 4.294 2.416 1.00 96.88 100 ASN A C 1
ATOM 806 O O . ASN A 1 100 ? -3.426 4.376 3.563 1.00 96.88 100 ASN A O 1
ATOM 810 N N . PHE A 1 101 ? -2.704 5.376 1.694 1.00 94.19 101 PHE A N 1
ATOM 811 C CA . PHE A 1 101 ? -2.872 6.737 2.200 1.00 94.19 101 PHE A CA 1
ATOM 812 C C . PHE A 1 101 ? -4.324 7.023 2.608 1.00 94.19 101 PHE A C 1
ATOM 814 O O . PHE A 1 101 ? -4.566 7.624 3.654 1.00 94.19 101 PHE A O 1
ATOM 821 N N . LEU A 1 102 ? -5.301 6.588 1.804 1.00 93.62 102 LEU A N 1
ATOM 822 C CA . LEU A 1 102 ? -6.716 6.756 2.138 1.00 93.62 102 LEU A CA 1
ATOM 823 C C . LEU A 1 102 ? -7.098 5.960 3.388 1.00 93.62 102 LEU A C 1
ATOM 825 O O . LEU A 1 102 ? -7.785 6.508 4.246 1.00 93.62 102 LEU A O 1
ATOM 829 N N . LEU A 1 103 ? -6.598 4.728 3.535 1.00 95.81 103 LEU A N 1
ATOM 830 C CA . LEU A 1 103 ? -6.788 3.926 4.751 1.00 95.81 103 LEU A CA 1
ATOM 831 C C . LEU A 1 103 ? -6.232 4.647 5.991 1.00 95.81 103 LEU A C 1
ATOM 833 O O . LEU A 1 103 ? -6.907 4.713 7.017 1.00 95.81 103 LEU A O 1
ATOM 837 N N . ASP A 1 104 ? -5.057 5.273 5.888 1.00 93.81 104 ASP A N 1
ATOM 838 C CA . ASP A 1 104 ? -4.473 6.057 6.985 1.00 93.81 104 ASP A CA 1
ATOM 839 C C . ASP A 1 104 ? -5.348 7.264 7.360 1.00 93.81 104 ASP A C 1
ATOM 841 O O . ASP A 1 104 ? -5.569 7.535 8.541 1.00 93.81 104 ASP A O 1
ATOM 845 N N . LYS A 1 105 ? -5.926 7.963 6.376 1.00 91.69 105 LYS A N 1
ATOM 846 C CA . LYS A 1 105 ? -6.874 9.059 6.644 1.00 91.69 105 LYS A CA 1
ATOM 847 C C . LYS A 1 105 ? -8.198 8.565 7.234 1.00 91.69 105 LYS A C 1
ATOM 849 O O . LYS A 1 105 ? -8.794 9.277 8.042 1.00 91.69 105 LYS A O 1
ATOM 854 N N . MET A 1 106 ? -8.656 7.372 6.856 1.00 93.75 106 MET A N 1
ATOM 855 C CA . MET A 1 106 ? -9.854 6.754 7.428 1.00 93.75 106 MET A CA 1
ATOM 856 C C . MET A 1 106 ? -9.650 6.408 8.903 1.00 93.75 106 MET A C 1
ATOM 858 O O . MET A 1 106 ? -10.546 6.670 9.699 1.00 93.75 106 MET A O 1
ATOM 862 N N . ASP A 1 107 ? -8.478 5.897 9.282 1.00 94.06 107 ASP A N 1
ATOM 863 C CA . ASP A 1 107 ? -8.155 5.616 10.686 1.00 94.06 107 ASP A CA 1
ATOM 864 C C . ASP A 1 107 ? -8.129 6.890 11.535 1.00 94.06 107 ASP A C 1
ATOM 866 O O . ASP A 1 107 ? -8.662 6.893 12.641 1.00 94.06 107 ASP A O 1
ATOM 870 N N . VAL A 1 108 ? -7.592 7.995 11.004 1.00 91.69 108 VAL A N 1
ATOM 871 C CA . VAL A 1 108 ? -7.646 9.302 11.685 1.00 91.69 108 VAL A CA 1
ATOM 872 C C . VAL A 1 108 ? -9.094 9.746 11.903 1.00 91.69 108 VAL A C 1
ATOM 874 O O . VAL A 1 108 ? -9.447 10.156 13.005 1.00 91.69 108 VAL A O 1
ATOM 877 N N . ALA A 1 109 ? -9.953 9.630 10.885 1.00 91.12 109 ALA A N 1
ATOM 878 C CA . ALA A 1 109 ? -11.369 9.975 11.019 1.00 91.12 109 ALA A CA 1
ATOM 879 C C . ALA A 1 109 ? -12.093 9.073 12.035 1.00 91.12 109 ALA A C 1
ATOM 881 O O . ALA A 1 109 ? -12.906 9.561 12.812 1.00 91.12 109 ALA A O 1
ATOM 882 N N . LEU A 1 110 ? -11.778 7.774 12.059 1.00 92.38 110 LEU A N 1
ATOM 883 C CA . LEU A 1 110 ? -12.319 6.825 13.033 1.00 92.38 110 LEU A CA 1
ATOM 884 C C . LEU A 1 110 ? -11.872 7.157 14.462 1.00 92.38 110 LEU A C 1
ATOM 886 O O . LEU A 1 110 ? -12.699 7.135 15.366 1.00 92.38 110 LEU A O 1
ATOM 890 N N . GLN A 1 111 ? -10.606 7.524 14.663 1.00 89.81 111 GLN A N 1
ATOM 891 C CA . GLN A 1 111 ? -10.103 7.935 15.974 1.00 89.81 111 GLN A CA 1
ATOM 892 C C . GLN A 1 111 ? -10.771 9.231 16.462 1.00 89.81 111 GLN A C 1
ATOM 894 O O . GLN A 1 111 ? -11.172 9.309 17.620 1.00 89.81 111 GLN A O 1
ATOM 899 N N . GLU A 1 112 ? -10.981 10.211 15.572 1.00 90.00 112 GLU A N 1
ATOM 900 C CA . GLU A 1 112 ? -11.747 11.432 15.880 1.00 90.00 112 GLU A CA 1
ATOM 901 C C . GLU A 1 112 ? -13.193 11.122 16.319 1.00 90.00 112 GLU A C 1
ATOM 903 O O . GLU A 1 112 ? -13.778 11.891 17.083 1.00 90.00 112 GLU A O 1
ATOM 908 N N . MET A 1 113 ? -13.790 10.027 15.833 1.00 89.00 113 MET A N 1
ATOM 909 C CA . MET A 1 113 ? -15.126 9.580 16.252 1.00 89.00 113 MET A CA 1
ATOM 910 C C . MET A 1 113 ? -15.102 8.912 17.630 1.00 89.00 113 MET A C 1
ATOM 912 O O . MET A 1 113 ? -16.015 9.149 18.421 1.00 89.00 113 MET A O 1
ATOM 916 N N . THR A 1 114 ? -14.071 8.117 17.938 1.00 86.56 114 THR A N 1
ATOM 917 C CA . THR A 1 114 ? -13.893 7.487 19.259 1.00 86.56 114 THR A CA 1
ATOM 918 C C . THR A 1 114 ? -13.857 8.542 20.360 1.00 86.56 114 THR A C 1
ATOM 920 O O . THR A 1 114 ? -14.598 8.455 21.338 1.00 86.56 114 THR A O 1
ATOM 923 N N . ASP A 1 115 ? -13.065 9.597 20.159 1.00 82.75 115 ASP A N 1
ATOM 924 C CA . ASP A 1 115 ? -12.841 10.652 21.153 1.00 82.75 115 ASP A CA 1
ATOM 925 C C . ASP A 1 115 ? -14.112 11.477 21.470 1.00 82.75 115 ASP A C 1
ATOM 927 O O . ASP A 1 115 ? -14.130 12.248 22.431 1.00 82.75 115 ASP A O 1
ATOM 931 N N . ARG A 1 116 ? -15.181 11.338 20.668 1.00 79.56 116 ARG A N 1
ATOM 932 C CA . ARG A 1 116 ? -16.421 12.132 20.740 1.00 79.56 116 ARG A CA 1
ATOM 933 C C . ARG A 1 116 ? -17.637 11.394 21.318 1.00 79.56 116 ARG A C 1
ATOM 935 O O . ARG A 1 116 ? -18.714 11.969 21.239 1.00 79.56 116 ARG A O 1
ATOM 942 N N . GLU A 1 117 ? -17.473 10.207 21.917 1.00 67.75 117 GLU A N 1
ATOM 943 C CA . GLU A 1 117 ? -18.536 9.289 22.420 1.00 67.75 117 GLU A CA 1
ATOM 944 C C . GLU A 1 117 ? -19.016 8.217 21.407 1.00 67.75 117 GLU A C 1
ATOM 946 O O . GLU A 1 117 ? -20.182 7.818 21.406 1.00 67.75 117 GLU A O 1
ATOM 951 N N . GLY A 1 118 ? -18.133 7.739 20.522 1.00 66.56 118 GLY A N 1
ATOM 952 C CA . GLY A 1 118 ? -18.459 6.710 19.524 1.00 66.56 118 GLY A CA 1
ATOM 953 C C . GLY A 1 118 ? -18.721 5.300 20.089 1.00 66.56 118 GLY A C 1
ATOM 954 O O . GLY A 1 118 ? -18.267 4.942 21.170 1.00 66.56 118 GLY A O 1
ATOM 955 N N . ASP A 1 119 ? -19.434 4.466 19.320 1.00 77.12 119 ASP A N 1
ATOM 956 C CA . ASP A 1 119 ? -19.543 3.020 19.571 1.00 77.12 119 ASP A CA 1
ATOM 957 C C . ASP A 1 119 ? -18.184 2.339 19.322 1.00 77.12 119 ASP A C 1
ATOM 959 O O . ASP A 1 119 ? -17.822 2.032 18.177 1.00 77.12 119 ASP A O 1
ATOM 963 N N . ASP A 1 120 ? -17.441 2.098 20.406 1.00 83.88 120 ASP A N 1
ATOM 964 C CA . ASP A 1 120 ? -16.126 1.441 20.413 1.00 83.88 120 ASP A CA 1
ATOM 965 C C . ASP A 1 120 ? -16.113 0.122 19.621 1.00 83.88 120 ASP A C 1
ATOM 967 O O . ASP A 1 120 ? -15.111 -0.220 18.984 1.00 83.88 120 ASP A O 1
ATOM 971 N N . SER A 1 121 ? -17.225 -0.625 19.607 1.00 89.31 121 SER A N 1
ATOM 972 C CA . SER A 1 121 ? -17.309 -1.911 18.906 1.00 89.31 121 SER A CA 1
ATOM 973 C C . SER A 1 121 ? -17.340 -1.738 17.387 1.00 89.31 121 SER A C 1
ATOM 975 O O . SER A 1 121 ? -16.629 -2.444 16.653 1.00 89.31 121 SER A O 1
ATOM 977 N N . TYR A 1 122 ? -18.124 -0.772 16.899 1.00 90.12 122 TYR A N 1
ATOM 978 C CA . TYR A 1 122 ? -18.165 -0.427 15.481 1.00 90.12 122 TYR A CA 1
ATOM 979 C C . TYR A 1 122 ? -16.798 0.076 15.008 1.00 90.12 122 TYR A C 1
ATOM 981 O O . TYR A 1 122 ? -16.283 -0.415 13.999 1.00 90.12 122 TYR A O 1
ATOM 989 N N . ILE A 1 123 ? -16.173 0.990 15.754 1.00 92.31 123 ILE A N 1
ATOM 990 C CA . ILE A 1 123 ? -14.884 1.580 15.373 1.00 92.31 123 ILE A CA 1
ATOM 991 C C . ILE A 1 123 ? -13.780 0.518 15.338 1.00 92.31 123 ILE A C 1
ATOM 993 O O . ILE A 1 123 ? -13.070 0.413 14.335 1.00 92.31 123 ILE A O 1
ATOM 997 N N . ALA A 1 124 ? -13.687 -0.339 16.359 1.00 92.25 124 ALA A N 1
ATOM 998 C CA . ALA A 1 124 ? -12.722 -1.439 16.381 1.00 92.25 124 ALA A CA 1
ATOM 999 C C . ALA A 1 124 ? -12.891 -2.389 15.181 1.00 92.25 124 ALA A C 1
ATOM 1001 O O . ALA A 1 124 ? -11.909 -2.839 14.583 1.00 92.25 124 ALA A O 1
ATOM 1002 N N . THR A 1 125 ? -14.136 -2.665 14.782 1.00 93.75 125 THR A N 1
ATOM 1003 C CA . THR A 1 125 ? -14.435 -3.489 13.602 1.00 93.75 125 THR A CA 1
ATOM 1004 C C . THR A 1 125 ? -13.947 -2.827 12.312 1.00 93.75 125 THR A C 1
ATOM 1006 O O . THR A 1 125 ? -13.366 -3.503 11.459 1.00 93.75 125 THR A O 1
ATOM 1009 N N . GLN A 1 126 ? -14.136 -1.512 12.173 1.00 94.88 126 GLN A N 1
ATOM 1010 C CA . GLN A 1 126 ? -13.679 -0.756 11.005 1.00 94.88 126 GLN A CA 1
ATOM 1011 C C . GLN A 1 126 ? -12.154 -0.676 10.925 1.00 94.88 126 GLN A C 1
ATOM 1013 O O . GLN A 1 126 ? -11.590 -0.984 9.879 1.00 94.88 126 GLN A O 1
ATOM 1018 N N . LEU A 1 127 ? -11.477 -0.367 12.033 1.00 95.00 127 LEU A N 1
ATOM 1019 C CA . LEU A 1 127 ? -10.013 -0.362 12.104 1.00 95.00 127 LEU A CA 1
ATOM 1020 C C . LEU A 1 127 ? -9.432 -1.741 11.752 1.00 95.00 127 LEU A C 1
ATOM 1022 O O . LEU A 1 127 ? -8.452 -1.849 11.012 1.00 95.00 127 LEU A O 1
ATOM 1026 N N . LYS A 1 128 ? -10.081 -2.820 12.209 1.00 94.75 128 LYS A N 1
ATOM 1027 C CA . LYS A 1 128 ? -9.700 -4.188 11.843 1.00 94.75 128 LYS A CA 1
ATOM 1028 C C . LYS A 1 128 ? -9.873 -4.474 10.353 1.00 94.75 128 LYS A C 1
ATOM 1030 O O . LYS A 1 128 ? -9.054 -5.197 9.785 1.00 94.75 128 LYS A O 1
ATOM 1035 N N . GLN A 1 129 ? -10.914 -3.941 9.718 1.00 95.62 129 GLN A N 1
ATOM 1036 C CA . GLN A 1 129 ? -11.096 -4.077 8.275 1.00 95.62 129 GLN A CA 1
ATOM 1037 C C . GLN A 1 129 ? -10.052 -3.265 7.499 1.00 95.62 129 GLN A C 1
ATOM 1039 O O . GLN A 1 129 ? -9.409 -3.824 6.616 1.00 95.62 129 GLN A O 1
ATOM 1044 N N . ASN A 1 130 ? -9.803 -2.010 7.884 1.00 96.62 130 ASN A N 1
ATOM 1045 C CA . ASN A 1 130 ? -8.776 -1.174 7.259 1.00 96.62 130 ASN A CA 1
ATOM 1046 C C . ASN A 1 130 ? -7.392 -1.830 7.343 1.00 96.62 130 ASN A C 1
ATOM 1048 O O . ASN A 1 130 ? -6.632 -1.812 6.379 1.00 96.62 130 ASN A O 1
ATOM 1052 N N . TRP A 1 131 ? -7.062 -2.467 8.471 1.00 96.62 131 TRP A N 1
ATOM 1053 C CA . TRP A 1 131 ? -5.805 -3.201 8.612 1.00 96.62 131 TRP A CA 1
ATOM 1054 C C . TRP A 1 131 ? -5.702 -4.404 7.658 1.00 96.62 131 TRP A C 1
ATOM 1056 O O . TRP A 1 131 ? -4.656 -4.609 7.047 1.00 96.62 131 TRP A O 1
ATOM 1066 N N . LYS A 1 132 ? -6.783 -5.173 7.459 1.00 96.06 132 LYS A N 1
ATOM 1067 C CA . LYS A 1 132 ? -6.799 -6.259 6.457 1.00 96.06 132 LYS A CA 1
ATOM 1068 C C . LYS A 1 132 ? -6.608 -5.728 5.038 1.00 96.06 132 LYS A C 1
ATOM 1070 O O . LYS A 1 132 ? -5.901 -6.347 4.247 1.00 96.06 132 LYS A O 1
ATOM 1075 N N . ASP A 1 133 ? -7.206 -4.582 4.730 1.00 97.00 133 ASP A N 1
ATOM 1076 C CA . ASP A 1 133 ? -7.038 -3.937 3.430 1.00 97.00 133 ASP A CA 1
ATOM 1077 C C . ASP A 1 133 ? -5.571 -3.492 3.229 1.00 97.00 133 ASP A C 1
ATOM 1079 O O . ASP A 1 133 ? -5.025 -3.664 2.141 1.00 97.00 133 ASP A O 1
ATOM 1083 N N . ARG A 1 134 ? -4.877 -3.027 4.284 1.00 96.94 134 ARG A N 1
ATOM 1084 C CA . ARG A 1 134 ? -3.421 -2.750 4.245 1.00 96.94 134 ARG A CA 1
ATOM 1085 C C . ARG A 1 134 ? -2.577 -4.000 4.024 1.00 96.94 134 ARG A C 1
ATOM 1087 O O . ARG A 1 134 ? -1.587 -3.950 3.288 1.00 96.94 134 ARG A O 1
ATOM 1094 N N . GLU A 1 135 ? -2.948 -5.114 4.654 1.00 96.81 135 GLU A N 1
ATOM 1095 C CA . GLU A 1 135 ? -2.301 -6.409 4.422 1.00 96.81 135 GLU A CA 1
ATOM 1096 C C . GLU A 1 135 ? -2.399 -6.803 2.943 1.00 96.81 135 GLU A C 1
ATOM 1098 O O . GLU A 1 135 ? -1.401 -7.193 2.332 1.00 96.81 135 GLU A O 1
ATOM 1103 N N . ASP A 1 136 ? -3.575 -6.625 2.338 1.00 96.94 136 ASP A N 1
ATOM 1104 C CA . ASP A 1 136 ? -3.774 -6.909 0.922 1.00 96.94 1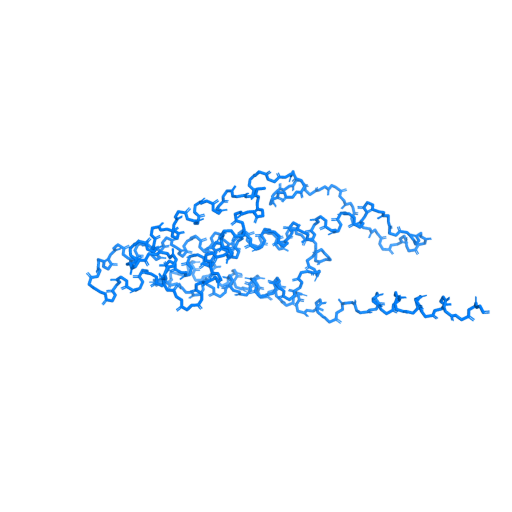36 ASP A CA 1
ATOM 1105 C C . ASP A 1 136 ? -2.963 -5.976 0.012 1.00 96.94 136 ASP A C 1
ATOM 1107 O O . ASP A 1 136 ? -2.271 -6.448 -0.893 1.00 96.94 136 ASP A O 1
ATOM 1111 N N . VAL A 1 137 ? -2.956 -4.670 0.300 1.00 97.12 137 VAL A N 1
ATOM 1112 C CA . VAL A 1 137 ? -2.116 -3.686 -0.406 1.00 97.12 137 VAL A CA 1
ATOM 1113 C C . VAL A 1 137 ? -0.638 -4.080 -0.345 1.00 97.12 137 VAL A C 1
ATOM 1115 O O . VAL A 1 137 ? 0.068 -4.021 -1.353 1.00 97.12 137 VAL A O 1
ATOM 1118 N N . SER A 1 138 ? -0.167 -4.539 0.814 1.00 97.75 138 SER A N 1
ATOM 1119 C CA . SER A 1 138 ? 1.224 -4.951 1.012 1.00 97.75 138 SER A CA 1
ATOM 1120 C C . SER A 1 138 ? 1.575 -6.205 0.213 1.00 97.75 138 SER A C 1
ATOM 1122 O O . SER A 1 138 ? 2.616 -6.259 -0.447 1.00 97.75 138 SER A O 1
ATOM 1124 N N . ARG A 1 139 ? 0.677 -7.195 0.208 1.00 97.25 139 ARG A N 1
ATOM 1125 C CA . ARG A 1 139 ? 0.801 -8.410 -0.603 1.00 97.25 139 ARG A CA 1
ATOM 1126 C C . ARG A 1 139 ? 0.873 -8.085 -2.097 1.00 97.25 139 ARG A C 1
ATOM 1128 O O . ARG A 1 139 ? 1.732 -8.617 -2.800 1.00 97.25 139 ARG A O 1
ATOM 1135 N N . GLN A 1 140 ? -0.006 -7.207 -2.581 1.00 95.94 140 GLN A N 1
ATOM 1136 C CA . GLN A 1 140 ? -0.012 -6.767 -3.977 1.00 95.94 140 GLN A CA 1
ATOM 1137 C C . GLN A 1 140 ? 1.264 -6.001 -4.346 1.00 95.94 140 GLN A C 1
ATOM 1139 O O . GLN A 1 140 ? 1.829 -6.231 -5.418 1.00 95.94 140 GLN A O 1
ATOM 1144 N N . LEU A 1 141 ? 1.747 -5.134 -3.452 1.00 96.38 141 LEU A N 1
ATOM 1145 C CA . LEU A 1 141 ? 2.969 -4.363 -3.662 1.00 96.38 141 LEU A CA 1
ATOM 1146 C C . LEU A 1 141 ? 4.188 -5.276 -3.802 1.00 96.38 141 LEU A C 1
ATOM 1148 O O . LEU A 1 141 ? 4.947 -5.129 -4.757 1.00 96.38 141 LEU A O 1
ATOM 1152 N N . LEU A 1 142 ? 4.368 -6.229 -2.884 1.00 95.88 142 LEU A N 1
ATOM 1153 C CA . LEU A 1 142 ? 5.482 -7.177 -2.964 1.00 95.88 142 LEU A CA 1
ATOM 1154 C C . LEU A 1 142 ? 5.439 -7.984 -4.252 1.00 95.88 142 LEU A C 1
ATOM 1156 O O . LEU A 1 142 ? 6.477 -8.181 -4.878 1.00 95.88 142 LEU A O 1
ATOM 1160 N N . HIS A 1 143 ? 4.252 -8.398 -4.693 1.00 93.44 143 HIS A N 1
ATOM 1161 C CA . HIS A 1 143 ? 4.148 -9.077 -5.974 1.00 93.44 143 HIS A CA 1
ATOM 1162 C C . HIS A 1 143 ? 4.675 -8.194 -7.112 1.00 93.44 143 HIS A C 1
ATOM 1164 O O . HIS A 1 143 ? 5.522 -8.652 -7.874 1.00 93.44 143 HIS A O 1
ATOM 1170 N N . ILE A 1 144 ? 4.234 -6.935 -7.219 1.00 91.44 144 ILE A N 1
ATOM 1171 C CA . ILE A 1 144 ? 4.716 -6.018 -8.267 1.00 91.44 144 ILE A CA 1
ATOM 1172 C C . ILE A 1 144 ? 6.242 -5.899 -8.214 1.00 91.44 144 ILE A C 1
ATOM 1174 O O . ILE A 1 144 ? 6.905 -6.109 -9.228 1.00 91.44 144 ILE A O 1
ATOM 1178 N N . LEU A 1 145 ? 6.795 -5.640 -7.027 1.00 92.00 145 LEU A N 1
ATOM 1179 C CA . LEU A 1 145 ? 8.232 -5.445 -6.820 1.00 92.00 145 LEU A CA 1
ATOM 1180 C C . LEU A 1 145 ? 9.071 -6.687 -7.151 1.00 92.00 145 LEU A C 1
ATOM 1182 O O . LEU A 1 145 ? 10.211 -6.543 -7.578 1.00 92.00 145 LEU A O 1
ATOM 1186 N N . HIS A 1 146 ? 8.526 -7.891 -6.967 1.00 90.81 146 HIS A N 1
ATOM 1187 C CA . HIS A 1 146 ? 9.203 -9.140 -7.328 1.00 90.81 146 HIS A CA 1
ATOM 1188 C C . HIS A 1 146 ? 8.972 -9.558 -8.784 1.00 90.81 146 HIS A C 1
ATOM 1190 O O . HIS A 1 146 ? 9.780 -10.300 -9.336 1.00 90.81 146 HIS A O 1
ATOM 1196 N N . SER A 1 147 ? 7.886 -9.098 -9.407 1.00 87.75 147 SER A N 1
ATOM 1197 C CA . SER A 1 147 ? 7.545 -9.432 -10.795 1.00 87.75 147 SER A CA 1
ATOM 1198 C C . SER A 1 147 ? 8.283 -8.586 -11.836 1.00 87.75 147 SER A C 1
ATOM 1200 O O . SER A 1 147 ? 8.360 -8.990 -12.993 1.00 87.75 147 SER A O 1
ATOM 1202 N N . ILE A 1 148 ? 8.814 -7.423 -11.444 1.00 85.56 148 ILE A N 1
ATOM 1203 C CA . ILE A 1 148 ? 9.494 -6.482 -12.340 1.00 85.56 148 ILE A CA 1
ATOM 1204 C C . ILE A 1 148 ? 11.008 -6.557 -12.104 1.00 85.56 148 ILE A C 1
ATOM 1206 O O . ILE A 1 148 ? 11.453 -6.329 -10.975 1.00 85.56 148 ILE A O 1
ATOM 1210 N N . PRO A 1 149 ? 11.819 -6.836 -13.142 1.00 85.00 149 PRO A N 1
ATOM 1211 C CA . PRO A 1 149 ? 13.273 -6.791 -13.038 1.00 85.00 149 PRO A CA 1
ATOM 1212 C C . PRO A 1 149 ? 13.786 -5.464 -12.468 1.00 85.00 149 PRO A C 1
ATOM 1214 O O . PRO A 1 149 ? 13.320 -4.385 -12.832 1.00 85.00 149 PRO A O 1
ATOM 1217 N N . HIS A 1 150 ? 14.805 -5.536 -11.610 1.00 82.69 150 HIS A N 1
ATOM 1218 C CA . HIS A 1 150 ? 15.324 -4.368 -10.889 1.00 82.69 150 HIS A CA 1
ATOM 1219 C C . HIS A 1 150 ? 15.780 -3.218 -11.797 1.00 82.69 150 HIS A C 1
ATOM 1221 O O . HIS A 1 150 ? 1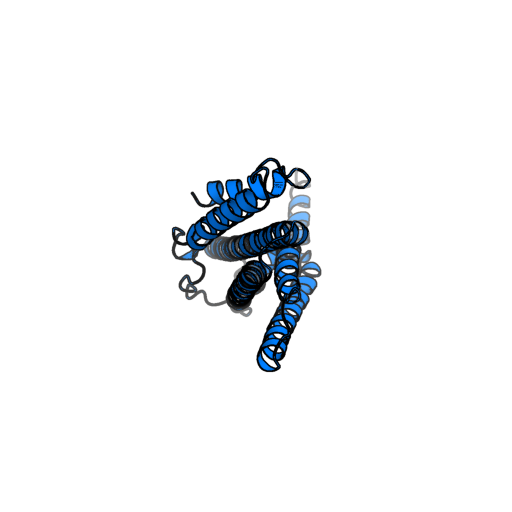5.551 -2.062 -11.452 1.00 82.69 150 HIS A O 1
ATOM 1227 N N . ALA A 1 151 ? 16.332 -3.524 -12.976 1.00 82.69 151 ALA A N 1
ATOM 1228 C CA . ALA A 1 151 ? 16.742 -2.521 -13.964 1.00 82.69 151 ALA A CA 1
ATOM 1229 C C . ALA A 1 151 ? 15.589 -1.597 -14.407 1.00 82.69 151 ALA A C 1
ATOM 1231 O O . ALA A 1 151 ? 15.819 -0.460 -14.802 1.00 82.69 151 ALA A O 1
ATOM 1232 N N . TYR A 1 152 ? 14.338 -2.061 -14.321 1.00 85.38 152 TYR A N 1
ATOM 1233 C CA . TYR A 1 152 ? 13.158 -1.268 -14.678 1.00 85.38 152 TYR A CA 1
ATOM 1234 C C . TYR A 1 152 ? 12.568 -0.503 -13.481 1.00 85.38 152 TYR A C 1
ATOM 1236 O O . TYR A 1 152 ? 11.803 0.447 -13.663 1.00 85.38 152 TYR A O 1
ATOM 1244 N N . LEU A 1 153 ? 12.948 -0.875 -12.254 1.00 87.69 153 LEU A N 1
ATOM 1245 C CA . LEU A 1 153 ? 12.558 -0.181 -11.023 1.00 87.69 153 LEU A CA 1
ATOM 1246 C C . LEU A 1 153 ? 13.479 1.001 -10.701 1.00 87.69 153 LEU A C 1
ATOM 1248 O O . LEU A 1 153 ? 12.996 2.009 -10.185 1.00 87.69 153 LEU A O 1
ATOM 1252 N N . GLU A 1 154 ? 14.769 0.889 -11.034 1.00 84.50 154 GLU A N 1
ATOM 1253 C CA . GLU A 1 154 ? 15.813 1.897 -10.786 1.00 84.50 154 GLU A CA 1
ATOM 1254 C C . GLU A 1 154 ? 15.417 3.327 -11.206 1.00 84.50 154 GLU A C 1
ATOM 1256 O O . GLU A 1 154 ? 15.574 4.231 -10.381 1.00 84.50 154 GLU A O 1
ATOM 1261 N N . PRO A 1 155 ? 14.793 3.578 -12.380 1.00 85.31 155 PRO A N 1
ATOM 1262 C CA . PRO A 1 155 ? 14.405 4.939 -12.764 1.00 85.31 155 PRO A CA 1
ATOM 1263 C C . PRO A 1 155 ? 13.399 5.609 -11.809 1.00 85.31 155 PRO A C 1
ATOM 1265 O O . PRO A 1 155 ? 13.274 6.831 -11.802 1.00 85.31 155 PRO A O 1
ATOM 1268 N N . ASN A 1 156 ? 12.681 4.831 -10.989 1.00 85.19 156 ASN A N 1
ATOM 1269 C CA . ASN A 1 156 ? 11.744 5.333 -9.979 1.00 85.19 156 ASN A CA 1
ATOM 1270 C C . ASN A 1 156 ? 12.353 5.423 -8.564 1.00 85.19 156 ASN A C 1
ATOM 1272 O O . ASN A 1 156 ? 11.633 5.799 -7.636 1.00 85.19 156 ASN A O 1
ATOM 1276 N N . GLY A 1 157 ? 13.636 5.070 -8.396 1.00 83.25 157 GLY A N 1
ATOM 1277 C CA . GLY A 1 157 ? 14.341 4.761 -7.141 1.00 83.25 157 GLY A CA 1
ATOM 1278 C C . GLY A 1 157 ? 13.828 5.473 -5.889 1.00 83.25 157 GLY A C 1
ATOM 1279 O O . GLY A 1 157 ? 13.096 4.873 -5.099 1.00 83.25 157 GLY A O 1
ATOM 1280 N N . LEU A 1 158 ? 14.150 6.758 -5.722 1.00 86.12 158 LEU A N 1
ATOM 1281 C CA . LEU A 1 158 ? 13.828 7.515 -4.505 1.00 86.12 158 LEU A CA 1
ATOM 1282 C C . LEU A 1 158 ? 12.319 7.564 -4.195 1.00 86.12 158 LEU A C 1
ATOM 1284 O O . LEU A 1 158 ? 11.888 7.390 -3.050 1.00 86.12 158 LEU A O 1
ATOM 1288 N N . TYR A 1 159 ? 11.485 7.778 -5.216 1.00 87.12 159 TYR A N 1
ATOM 1289 C CA . TYR A 1 159 ? 10.031 7.837 -5.043 1.00 87.12 159 TYR A CA 1
ATOM 1290 C C . TYR A 1 159 ? 9.440 6.465 -4.715 1.00 87.12 159 TYR A C 1
ATOM 1292 O O . TYR A 1 159 ? 8.499 6.368 -3.923 1.00 87.12 159 TYR A O 1
ATOM 1300 N N . LEU A 1 160 ? 9.991 5.405 -5.307 1.00 91.69 160 LEU A N 1
ATOM 1301 C CA . LEU A 1 160 ? 9.623 4.028 -5.011 1.00 91.69 160 LEU A CA 1
ATOM 1302 C C . LEU A 1 160 ? 9.989 3.682 -3.565 1.00 91.69 160 LEU A C 1
ATOM 1304 O O . LEU A 1 160 ? 9.136 3.197 -2.827 1.00 91.69 160 LEU A O 1
ATOM 1308 N N . ILE A 1 161 ? 11.201 4.031 -3.125 1.00 93.31 161 ILE A N 1
ATOM 1309 C CA . ILE A 1 161 ? 11.669 3.867 -1.743 1.00 93.31 161 ILE A CA 1
ATOM 1310 C C . ILE A 1 161 ? 10.708 4.534 -0.752 1.00 93.31 161 ILE A C 1
ATOM 1312 O O . ILE A 1 161 ? 10.297 3.906 0.227 1.00 93.31 161 ILE A O 1
ATOM 1316 N N . TYR A 1 162 ? 10.309 5.784 -1.008 1.00 93.31 162 TYR A N 1
ATOM 1317 C CA . TYR A 1 162 ? 9.350 6.498 -0.160 1.00 93.31 162 TYR A CA 1
ATOM 1318 C C . TYR A 1 162 ? 8.004 5.763 -0.058 1.00 93.31 162 TYR A C 1
ATOM 1320 O O . TYR A 1 162 ? 7.523 5.511 1.049 1.00 93.31 162 TYR A O 1
ATOM 1328 N N . LYS A 1 163 ? 7.417 5.374 -1.197 1.00 95.62 163 LYS A N 1
ATOM 1329 C CA . LYS A 1 163 ? 6.103 4.707 -1.248 1.00 95.62 163 LYS A CA 1
ATOM 1330 C C . LYS A 1 163 ? 6.134 3.330 -0.586 1.00 95.62 163 LYS A C 1
ATOM 1332 O O . LYS A 1 163 ? 5.251 3.020 0.211 1.00 95.62 163 LYS A O 1
ATOM 1337 N N . VAL A 1 164 ? 7.166 2.532 -0.869 1.00 96.19 164 VAL A N 1
ATOM 1338 C CA . VAL A 1 164 ? 7.355 1.198 -0.279 1.00 96.19 164 VAL A CA 1
ATOM 1339 C C . VAL A 1 164 ? 7.514 1.301 1.232 1.00 96.19 164 VAL A C 1
ATOM 1341 O O . VAL A 1 164 ? 6.834 0.588 1.963 1.00 96.19 164 VAL A O 1
ATOM 1344 N N . ARG A 1 165 ? 8.345 2.231 1.718 1.00 96.00 165 ARG A N 1
ATOM 1345 C CA . ARG A 1 165 ? 8.514 2.466 3.158 1.00 96.00 165 ARG A CA 1
ATOM 1346 C C . ARG A 1 165 ? 7.205 2.898 3.818 1.00 96.00 165 ARG A C 1
ATOM 1348 O O . ARG A 1 165 ? 6.880 2.396 4.887 1.00 96.00 165 ARG A O 1
ATOM 1355 N N . SER A 1 166 ? 6.455 3.799 3.183 1.00 95.50 166 SER A N 1
ATOM 1356 C CA . SER A 1 166 ? 5.159 4.268 3.687 1.00 95.50 166 SER A CA 1
ATOM 1357 C C . SER A 1 166 ? 4.173 3.113 3.890 1.00 95.50 166 SER A C 1
ATOM 1359 O O . SER A 1 166 ? 3.549 3.037 4.943 1.00 95.50 166 SER A O 1
ATOM 1361 N N . ILE A 1 167 ? 4.057 2.210 2.912 1.00 97.38 167 ILE A N 1
ATOM 1362 C CA . ILE A 1 167 ? 3.162 1.045 2.990 1.00 97.38 167 ILE A CA 1
ATOM 1363 C C . ILE A 1 167 ? 3.684 0.019 4.004 1.00 97.38 167 ILE A C 1
ATOM 1365 O O . ILE A 1 167 ? 2.922 -0.481 4.821 1.00 97.38 167 ILE A O 1
ATOM 1369 N N . ALA A 1 168 ? 4.986 -0.275 4.010 1.00 97.00 168 ALA A N 1
ATOM 1370 C CA . ALA A 1 168 ? 5.561 -1.233 4.954 1.00 97.00 168 ALA A CA 1
ATOM 1371 C C . ALA A 1 168 ? 5.337 -0.802 6.413 1.00 97.00 168 ALA A C 1
ATOM 1373 O O . ALA A 1 168 ? 4.941 -1.612 7.249 1.00 97.00 168 ALA A O 1
ATOM 1374 N N . SER A 1 169 ? 5.542 0.482 6.716 1.00 95.81 169 SER A N 1
ATOM 1375 C CA . SER A 1 169 ? 5.324 1.023 8.058 1.00 95.81 169 SER A CA 1
ATOM 1376 C C . SER A 1 169 ? 3.855 0.986 8.485 1.00 95.81 169 SER A C 1
ATOM 1378 O O . SER A 1 169 ? 3.588 0.829 9.674 1.00 95.81 169 SER A O 1
ATOM 1380 N N . SER A 1 170 ? 2.898 1.102 7.556 1.00 95.19 170 SER A N 1
ATOM 1381 C CA . SER A 1 170 ? 1.471 1.107 7.908 1.00 95.19 170 SER A CA 1
ATOM 1382 C C . SER A 1 170 ? 0.990 -0.245 8.449 1.00 95.19 170 SER A C 1
ATOM 1384 O O . SER A 1 170 ? 0.095 -0.275 9.292 1.00 95.19 170 SER A O 1
ATOM 1386 N N . LEU A 1 171 ? 1.626 -1.361 8.060 1.00 93.88 171 LEU A N 1
ATOM 1387 C CA . LEU A 1 171 ? 1.338 -2.691 8.617 1.00 93.88 171 LEU A CA 1
ATOM 1388 C C . LEU A 1 171 ? 1.594 -2.783 10.123 1.00 93.88 171 LEU A C 1
ATOM 1390 O O . LEU A 1 171 ? 0.947 -3.576 10.811 1.00 93.88 171 LEU A O 1
ATOM 1394 N N . LEU A 1 172 ? 2.526 -1.977 10.636 1.00 92.56 172 LEU A N 1
ATOM 1395 C CA . LEU A 1 172 ? 2.880 -1.958 12.053 1.00 92.56 172 LEU A CA 1
ATOM 1396 C C . LEU A 1 172 ? 1.804 -1.279 12.913 1.00 92.56 172 LEU A C 1
ATOM 1398 O O . LEU A 1 172 ? 1.762 -1.508 14.120 1.00 92.56 172 LEU A O 1
ATOM 1402 N N . ASN A 1 173 ? 0.896 -0.510 12.303 1.00 90.38 173 ASN A N 1
ATOM 1403 C CA . ASN A 1 173 ? -0.223 0.149 12.978 1.00 90.38 173 ASN A CA 1
ATOM 1404 C C . ASN A 1 173 ? -1.390 -0.832 13.203 1.00 90.38 173 ASN A C 1
ATOM 1406 O O . ASN A 1 173 ? -2.504 -0.611 12.733 1.00 90.38 173 ASN A O 1
ATOM 1410 N N . CYS A 1 174 ? -1.134 -1.956 13.879 1.00 90.12 174 CYS A N 1
ATOM 1411 C CA . CYS A 1 174 ? -2.158 -2.955 14.184 1.00 90.12 174 CYS A CA 1
ATOM 1412 C C . CYS A 1 174 ? -3.045 -2.487 15.357 1.00 90.12 174 CYS A C 1
ATOM 1414 O O . CYS A 1 174 ? -2.531 -2.331 16.465 1.00 90.12 174 CYS A O 1
ATOM 1416 N N . PRO A 1 175 ? -4.367 -2.300 15.166 1.00 87.50 175 PRO A N 1
ATOM 1417 C CA . PRO A 1 175 ? -5.257 -1.749 16.194 1.00 87.50 175 PRO A CA 1
ATOM 1418 C C . PRO A 1 175 ? -5.758 -2.797 17.204 1.00 87.50 175 PRO A C 1
ATOM 1420 O O . PRO A 1 175 ? -6.655 -2.527 17.997 1.00 87.50 175 PRO A O 1
ATOM 1423 N N . PHE A 1 176 ? -5.228 -4.017 17.158 1.00 87.88 176 PHE A N 1
ATOM 1424 C CA . PHE A 1 176 ? -5.625 -5.133 18.014 1.00 87.88 176 PHE A CA 1
ATOM 1425 C C . PHE A 1 176 ? -4.422 -6.017 18.340 1.00 87.88 176 PHE A C 1
ATOM 1427 O O . PHE A 1 176 ? -3.381 -5.953 17.682 1.00 87.88 176 PHE A O 1
ATOM 1434 N N . GLU A 1 177 ? -4.576 -6.865 19.356 1.00 89.06 177 GLU A N 1
ATOM 1435 C CA . GLU A 1 177 ? -3.544 -7.824 19.736 1.00 89.06 177 GLU A CA 1
ATOM 1436 C C . GLU A 1 177 ? -3.281 -8.809 18.591 1.00 89.06 177 GLU A C 1
ATOM 1438 O O . GLU A 1 177 ? -4.187 -9.484 18.094 1.00 89.06 177 GLU A O 1
ATOM 1443 N N . MET A 1 178 ? -2.025 -8.870 18.149 1.00 88.56 178 MET A N 1
ATOM 1444 C CA . MET A 1 178 ? -1.614 -9.797 17.106 1.00 88.56 178 MET A CA 1
ATOM 1445 C C . MET A 1 178 ? -1.474 -11.196 17.689 1.00 88.56 178 MET A C 1
ATOM 1447 O O . MET A 1 178 ? -0.654 -11.432 18.577 1.00 88.56 178 MET A O 1
ATOM 1451 N N . ASP A 1 179 ? -2.210 -12.151 17.127 1.00 91.81 179 ASP A N 1
ATOM 1452 C CA . ASP A 1 179 ? -1.920 -13.551 17.393 1.00 91.81 179 ASP A CA 1
ATOM 1453 C C . ASP A 1 179 ? -0.540 -13.945 16.826 1.00 91.81 179 ASP A C 1
ATOM 1455 O O . ASP A 1 179 ? 0.082 -13.244 16.017 1.00 91.81 179 ASP A O 1
ATOM 1459 N N . ARG A 1 180 ? -0.045 -15.112 17.246 1.00 92.25 180 ARG A N 1
ATOM 1460 C CA . ARG A 1 180 ? 1.278 -15.606 16.844 1.00 92.25 180 ARG A CA 1
ATOM 1461 C C . ARG A 1 180 ? 1.425 -15.772 15.326 1.00 92.25 180 ARG A C 1
ATOM 1463 O O . ARG A 1 180 ? 2.521 -15.583 14.802 1.00 92.25 180 ARG A O 1
ATOM 1470 N N . GLN A 1 181 ? 0.367 -16.174 14.626 1.00 93.00 181 GLN A N 1
ATOM 1471 C CA . GLN A 1 181 ? 0.412 -16.398 13.180 1.00 93.00 181 GLN A CA 1
ATOM 1472 C C . GLN A 1 181 ? 0.445 -15.068 12.429 1.00 93.00 181 GLN A C 1
ATOM 1474 O O . GLN A 1 181 ? 1.225 -14.919 11.488 1.00 93.00 181 GLN A O 1
ATOM 1479 N N . LEU A 1 182 ? -0.360 -14.103 12.871 1.00 91.50 182 LEU A N 1
ATOM 1480 C CA . LEU A 1 182 ? -0.401 -12.759 12.324 1.00 91.50 182 LEU A CA 1
ATOM 1481 C C . LEU A 1 182 ? 0.930 -12.042 12.523 1.00 91.50 182 LEU A C 1
ATOM 1483 O O . LEU A 1 182 ? 1.504 -11.547 11.560 1.00 91.50 182 LEU A O 1
ATOM 1487 N N . SER A 1 183 ? 1.465 -12.068 13.745 1.00 93.50 183 SER A N 1
ATOM 1488 C CA . SER A 1 183 ? 2.767 -11.475 14.060 1.00 93.50 183 SER A CA 1
ATOM 1489 C C . SER A 1 183 ? 3.885 -12.062 13.190 1.00 93.50 183 SER A C 1
ATOM 1491 O O . SER A 1 183 ? 4.704 -11.315 12.645 1.00 93.50 183 SER A O 1
ATOM 1493 N N . ARG A 1 184 ? 3.887 -13.388 12.974 1.00 95.56 184 ARG A N 1
ATOM 1494 C CA . ARG A 1 184 ? 4.851 -14.035 12.071 1.00 95.56 184 ARG A CA 1
ATOM 1495 C C . ARG A 1 184 ? 4.703 -13.522 10.639 1.00 95.56 184 ARG A C 1
ATOM 1497 O O . ARG A 1 184 ? 5.696 -13.150 10.028 1.00 95.56 184 ARG A O 1
ATOM 1504 N N . ARG A 1 185 ? 3.474 -13.462 10.129 1.00 94.88 185 ARG A N 1
ATOM 1505 C CA . ARG A 1 185 ? 3.190 -13.021 8.759 1.00 94.88 185 ARG A CA 1
ATOM 1506 C C . ARG A 1 185 ? 3.561 -11.555 8.526 1.00 94.88 185 ARG A C 1
ATOM 1508 O O . ARG A 1 185 ? 4.179 -11.234 7.520 1.00 94.88 185 ARG A O 1
ATOM 1515 N N . VAL A 1 186 ? 3.247 -10.668 9.471 1.00 95.44 186 VAL A N 1
ATOM 1516 C CA . VAL A 1 186 ? 3.686 -9.263 9.429 1.00 95.44 186 VAL A CA 1
ATOM 1517 C C . VAL A 1 186 ? 5.210 -9.183 9.419 1.00 95.44 186 VAL A C 1
ATOM 1519 O O . VAL A 1 186 ? 5.775 -8.460 8.605 1.00 95.44 186 VAL A O 1
ATOM 1522 N N . SER A 1 187 ? 5.890 -9.972 10.255 1.00 96.00 187 SER A N 1
ATOM 1523 C CA . SER A 1 187 ? 7.358 -10.020 10.265 1.00 96.00 187 SER A CA 1
ATOM 1524 C C . SER A 1 187 ? 7.934 -10.458 8.913 1.00 96.00 187 SER A C 1
ATOM 1526 O O . SER A 1 187 ? 8.911 -9.872 8.452 1.00 96.00 187 SER A O 1
ATOM 1528 N N . GLU A 1 188 ? 7.310 -11.442 8.258 1.00 97.38 188 GLU A N 1
ATOM 1529 C CA . GLU A 1 188 ? 7.681 -11.890 6.909 1.00 97.38 188 GLU A CA 1
ATOM 1530 C C . GLU A 1 188 ? 7.520 -10.750 5.885 1.00 97.38 188 GLU A C 1
ATOM 1532 O O . GLU A 1 188 ? 8.462 -10.462 5.147 1.00 97.38 188 GLU A O 1
ATOM 1537 N N . TYR A 1 189 ? 6.392 -10.024 5.889 1.00 97.81 189 TYR A N 1
ATOM 1538 C CA . TYR A 1 189 ? 6.201 -8.861 5.010 1.00 97.81 189 TYR A CA 1
ATOM 1539 C C . TYR A 1 189 ? 7.269 -7.781 5.223 1.00 97.81 189 TYR A C 1
ATOM 1541 O O . TYR A 1 189 ? 7.872 -7.305 4.262 1.00 97.81 189 TYR A O 1
ATOM 1549 N N . ILE A 1 190 ? 7.538 -7.408 6.478 1.00 97.62 190 ILE A N 1
ATOM 1550 C CA . ILE A 1 190 ? 8.541 -6.387 6.815 1.00 97.62 190 ILE A CA 1
ATOM 1551 C C . ILE A 1 190 ? 9.945 -6.822 6.381 1.00 97.62 190 ILE A C 1
ATOM 1553 O O . ILE A 1 190 ? 10.719 -6.004 5.871 1.00 97.62 190 ILE A O 1
ATOM 1557 N N . GLN A 1 191 ? 10.279 -8.103 6.542 1.00 97.81 191 GLN A N 1
ATOM 1558 C CA . GLN A 1 191 ? 11.548 -8.650 6.077 1.00 97.81 191 GLN A CA 1
ATOM 1559 C C . GLN A 1 191 ? 11.686 -8.539 4.552 1.00 97.81 191 GLN A C 1
ATOM 1561 O O . GLN A 1 191 ? 12.734 -8.094 4.075 1.00 97.81 191 GLN A O 1
ATOM 1566 N N . GLU A 1 192 ? 10.651 -8.892 3.786 1.00 97.69 192 GLU A N 1
ATOM 1567 C CA . GLU A 1 192 ? 10.686 -8.767 2.324 1.00 97.69 192 GLU A CA 1
ATOM 1568 C C . GLU A 1 192 ? 10.771 -7.304 1.873 1.00 97.69 192 GLU A C 1
ATOM 1570 O O . GLU A 1 192 ? 11.609 -6.971 1.032 1.00 97.69 192 GLU A O 1
ATOM 1575 N N . PHE A 1 193 ? 10.017 -6.391 2.493 1.00 97.31 193 PHE A N 1
ATOM 1576 C CA . PHE A 1 193 ? 10.145 -4.961 2.202 1.00 97.31 193 PHE A CA 1
ATOM 1577 C C . PHE A 1 193 ? 11.545 -4.425 2.499 1.00 97.31 193 PHE A C 1
ATOM 1579 O O . PHE A 1 193 ? 12.087 -3.657 1.707 1.00 97.31 193 PHE A O 1
ATOM 1586 N N . THR A 1 194 ? 12.165 -4.858 3.597 1.00 95.94 194 THR A N 1
ATOM 1587 C CA . THR A 1 194 ? 13.532 -4.452 3.953 1.00 95.94 194 THR A CA 1
ATOM 1588 C C . THR A 1 194 ? 14.541 -4.932 2.911 1.00 95.94 194 THR A C 1
ATOM 1590 O O . THR A 1 194 ? 15.434 -4.173 2.531 1.00 95.94 194 THR A O 1
ATOM 1593 N N . LYS A 1 195 ? 14.382 -6.158 2.389 1.00 93.81 195 LYS A N 1
ATOM 1594 C CA . LYS A 1 195 ? 15.207 -6.654 1.278 1.00 93.81 195 LYS A CA 1
ATOM 1595 C C . LYS A 1 195 ? 15.040 -5.772 0.045 1.00 93.81 195 LYS A C 1
ATOM 1597 O O . LYS A 1 195 ? 16.046 -5.285 -0.463 1.00 93.81 195 LYS A O 1
ATOM 1602 N N . VAL A 1 196 ? 13.805 -5.513 -0.400 1.00 91.81 196 VAL A N 1
ATOM 1603 C CA . VAL A 1 196 ? 13.538 -4.655 -1.572 1.00 91.81 196 VAL A CA 1
ATOM 1604 C C . VAL A 1 196 ? 14.146 -3.264 -1.382 1.00 91.81 196 VAL A C 1
ATOM 1606 O O . VAL A 1 196 ? 14.883 -2.799 -2.248 1.00 91.81 196 VAL A O 1
ATOM 1609 N N . LEU A 1 197 ? 13.913 -2.628 -0.233 1.00 92.31 197 LEU A N 1
ATOM 1610 C CA . LEU A 1 197 ? 14.464 -1.308 0.077 1.00 92.31 197 LEU A CA 1
ATOM 1611 C C . LEU A 1 197 ? 15.996 -1.306 0.049 1.00 92.31 197 LEU A C 1
ATOM 1613 O O . LEU A 1 197 ? 16.578 -0.392 -0.521 1.00 92.31 197 LEU A O 1
ATOM 1617 N N . SER A 1 198 ? 16.652 -2.343 0.582 1.00 89.94 198 SER A N 1
ATOM 1618 C CA . SER A 1 198 ? 18.117 -2.453 0.540 1.00 89.94 198 SER A CA 1
ATOM 1619 C C . SER A 1 198 ? 18.682 -2.558 -0.883 1.00 89.94 198 SER A C 1
ATOM 1621 O O . SER A 1 198 ? 19.801 -2.114 -1.132 1.00 89.94 198 SER A O 1
ATOM 1623 N N . TYR A 1 199 ? 17.924 -3.127 -1.827 1.00 84.81 199 TYR A N 1
ATOM 1624 C CA . TYR A 1 199 ? 18.322 -3.177 -3.234 1.00 84.81 199 TYR A CA 1
ATOM 1625 C C . TYR A 1 199 ? 18.109 -1.835 -3.934 1.00 84.81 199 TYR A C 1
ATOM 1627 O O . TYR A 1 199 ? 18.994 -1.389 -4.659 1.00 84.81 199 TYR A O 1
ATOM 1635 N N . LEU A 1 200 ? 16.972 -1.179 -3.689 1.00 85.12 200 LEU A N 1
ATOM 1636 C CA . LEU A 1 200 ? 16.678 0.139 -4.255 1.00 85.12 200 LEU A CA 1
ATOM 1637 C C . LEU A 1 200 ? 17.671 1.205 -3.763 1.00 85.12 200 LEU A C 1
ATOM 1639 O O . LEU A 1 200 ? 18.136 2.013 -4.557 1.00 85.12 200 LEU A O 1
ATOM 1643 N N . ASP A 1 201 ? 18.077 1.153 -2.495 1.00 80.62 201 ASP A N 1
ATOM 1644 C CA . ASP A 1 201 ? 19.078 2.063 -1.917 1.00 80.62 201 ASP A CA 1
ATOM 1645 C C . ASP A 1 201 ? 20.461 1.903 -2.579 1.00 80.62 201 ASP A C 1
ATOM 1647 O O . ASP A 1 201 ? 21.156 2.875 -2.858 1.00 80.62 201 ASP A O 1
ATOM 1651 N N . ARG A 1 202 ? 20.842 0.670 -2.950 1.00 69.50 202 ARG A N 1
ATOM 1652 C CA . ARG A 1 202 ? 22.076 0.414 -3.717 1.00 69.50 202 ARG A CA 1
ATOM 1653 C C . ARG A 1 202 ? 22.011 0.938 -5.150 1.00 69.50 202 ARG A C 1
ATOM 1655 O O . ARG A 1 202 ? 23.058 1.260 -5.704 1.00 69.50 202 ARG A O 1
ATOM 1662 N N . SER A 1 203 ? 20.820 1.011 -5.745 1.00 60.78 203 SER A N 1
ATOM 1663 C CA . SER A 1 203 ? 20.644 1.555 -7.098 1.00 60.78 203 SER A CA 1
ATOM 1664 C C . SER A 1 203 ? 20.817 3.076 -7.154 1.00 60.78 203 SER A C 1
ATOM 1666 O O . SER A 1 203 ? 21.232 3.601 -8.176 1.00 60.78 203 SER A O 1
ATOM 1668 N N . GLU A 1 204 ? 20.641 3.795 -6.038 1.00 56.69 204 GLU A N 1
ATOM 1669 C CA . GLU A 1 204 ? 20.986 5.226 -5.983 1.00 56.69 204 GLU A CA 1
ATOM 1670 C C . GLU A 1 204 ? 22.507 5.473 -6.082 1.00 56.69 204 GLU A C 1
ATOM 1672 O O . GLU A 1 204 ? 22.938 6.577 -6.411 1.00 56.69 204 GLU A O 1
ATOM 1677 N N . ILE A 1 205 ? 23.331 4.444 -5.837 1.00 52.75 205 ILE A N 1
ATOM 1678 C CA . ILE A 1 205 ? 24.800 4.526 -5.856 1.00 52.75 205 ILE A CA 1
ATOM 1679 C C . ILE A 1 205 ? 25.384 4.199 -7.253 1.00 52.75 205 ILE A C 1
ATOM 1681 O O . ILE A 1 205 ? 26.543 4.514 -7.520 1.00 52.75 205 ILE A O 1
ATOM 1685 N N . VAL A 1 206 ? 24.610 3.616 -8.178 1.00 48.66 206 VAL A N 1
ATOM 1686 C CA . VAL A 1 206 ? 25.064 3.182 -9.519 1.00 48.66 206 VAL A CA 1
ATOM 1687 C C . VAL A 1 206 ? 23.903 3.409 -10.493 1.00 48.66 206 VAL A C 1
ATOM 1689 O O . VAL A 1 206 ? 22.936 2.677 -10.401 1.00 48.66 206 VAL A O 1
ATOM 1692 N N . ASN A 1 207 ? 23.884 4.399 -11.395 1.00 49.00 207 ASN A N 1
ATOM 1693 C CA . ASN A 1 207 ? 24.735 4.464 -12.588 1.00 49.00 207 ASN A CA 1
ATOM 1694 C C . ASN A 1 207 ? 24.887 5.915 -13.127 1.00 49.00 207 ASN A C 1
ATOM 1696 O O . ASN A 1 207 ? 24.132 6.363 -13.992 1.00 49.00 207 ASN A O 1
ATOM 1700 N N . THR A 1 208 ? 25.883 6.670 -12.648 1.00 49.31 208 THR A N 1
ATOM 1701 C CA . THR A 1 208 ? 26.287 7.950 -13.276 1.00 49.31 208 THR A CA 1
ATOM 1702 C C . THR A 1 208 ? 27.265 7.760 -14.437 1.00 49.31 208 THR A C 1
ATOM 1704 O O . THR A 1 208 ? 27.527 8.713 -15.169 1.00 49.31 208 THR A O 1
ATOM 1707 N N . ASP A 1 209 ? 27.766 6.542 -14.659 1.00 52.19 209 ASP A N 1
ATOM 1708 C CA . ASP A 1 209 ? 28.721 6.245 -15.730 1.00 52.19 209 ASP A CA 1
ATOM 1709 C C . ASP A 1 209 ? 28.080 6.403 -17.116 1.00 52.19 209 ASP A C 1
ATOM 1711 O O . ASP A 1 209 ? 28.703 6.944 -18.030 1.00 52.19 209 ASP A O 1
ATOM 1715 N N . GLY A 1 210 ? 26.798 6.041 -17.252 1.00 53.22 210 GLY A N 1
ATOM 1716 C CA . GLY A 1 210 ? 26.012 6.336 -18.453 1.00 53.22 210 GLY A CA 1
ATOM 1717 C C . GLY A 1 210 ? 25.861 7.842 -18.690 1.00 53.22 210 GLY A C 1
ATOM 1718 O O . GLY A 1 210 ? 26.192 8.328 -19.765 1.00 53.22 210 GLY A O 1
ATOM 1719 N N . LEU A 1 211 ? 25.443 8.603 -17.673 1.00 49.88 211 LEU A N 1
ATOM 1720 C CA . LEU A 1 211 ? 25.297 10.069 -17.740 1.00 49.88 211 LEU A CA 1
ATOM 1721 C C . LEU A 1 211 ? 26.599 10.781 -18.131 1.00 49.88 211 LEU A C 1
ATOM 1723 O O . LEU A 1 211 ? 26.568 11.770 -18.860 1.00 49.88 211 LEU A O 1
ATOM 1727 N N . ARG A 1 212 ? 27.742 10.261 -17.684 1.00 49.88 212 ARG A N 1
ATOM 1728 C CA . ARG A 1 212 ? 29.062 10.811 -17.998 1.00 49.88 212 ARG A CA 1
ATOM 1729 C C . ARG A 1 212 ? 29.434 10.629 -19.475 1.00 49.88 212 ARG A C 1
ATOM 1731 O O . ARG A 1 212 ? 29.990 11.548 -20.063 1.00 49.88 212 ARG A O 1
ATOM 1738 N N . SER A 1 213 ? 29.036 9.509 -20.088 1.00 48.69 213 SER A N 1
ATOM 1739 C CA . SER A 1 213 ? 29.255 9.231 -21.518 1.00 48.69 213 SER A CA 1
ATOM 1740 C C . SER A 1 213 ? 28.495 10.199 -22.436 1.00 48.69 213 SER A C 1
ATOM 1742 O O . SER A 1 213 ? 29.059 10.687 -23.409 1.00 48.69 213 SER A O 1
ATOM 1744 N N . TRP A 1 214 ? 27.239 10.534 -22.115 1.00 51.28 214 TRP A N 1
ATOM 1745 C CA . TRP A 1 214 ? 26.440 11.478 -22.918 1.00 51.28 214 TRP A CA 1
ATOM 1746 C C . TRP A 1 214 ? 26.902 12.937 -22.760 1.00 51.28 214 TRP A C 1
ATOM 1748 O O . TRP A 1 214 ? 26.740 13.744 -23.675 1.00 51.28 214 TRP A O 1
ATOM 1758 N N . ILE A 1 215 ? 27.483 13.286 -21.608 1.00 56.16 215 ILE A N 1
ATOM 1759 C CA . ILE A 1 215 ? 28.045 14.621 -21.355 1.00 56.16 215 ILE A CA 1
ATOM 1760 C C . ILE A 1 215 ? 29.365 14.818 -22.122 1.00 56.16 215 ILE A C 1
ATOM 1762 O O . ILE A 1 215 ? 29.576 15.901 -22.670 1.00 56.16 215 ILE A O 1
ATOM 1766 N N . ASP A 1 216 ? 30.208 13.784 -22.231 1.00 53.84 216 ASP A N 1
ATOM 1767 C CA . ASP A 1 216 ? 31.463 13.847 -23.000 1.00 53.84 216 ASP A CA 1
ATOM 1768 C C . ASP A 1 216 ? 31.221 13.916 -24.522 1.00 53.84 216 ASP A C 1
ATOM 1770 O O . ASP A 1 216 ? 31.908 14.660 -25.227 1.00 53.84 216 ASP A O 1
ATOM 1774 N N . GLU A 1 217 ? 30.199 13.227 -25.048 1.00 54.16 217 GLU A N 1
ATOM 1775 C CA . GLU A 1 217 ? 29.845 13.306 -26.476 1.00 54.16 217 GLU A CA 1
ATOM 1776 C C . GLU A 1 217 ? 29.364 14.708 -26.891 1.00 54.16 217 GLU A C 1
ATOM 1778 O O . GLU A 1 217 ? 29.661 15.168 -27.993 1.00 54.16 217 GLU A O 1
ATOM 1783 N N . GLY A 1 218 ? 28.700 15.445 -25.993 1.00 49.94 218 GLY A N 1
ATOM 1784 C CA . GLY A 1 218 ? 28.284 16.831 -26.238 1.00 49.94 218 GLY A CA 1
ATOM 1785 C C . GLY A 1 218 ? 29.434 17.849 -26.247 1.00 49.94 218 GLY A C 1
ATOM 1786 O O . GLY A 1 218 ? 29.296 18.924 -26.835 1.00 49.94 218 GLY A O 1
ATOM 1787 N N . GLN A 1 219 ? 30.577 17.533 -25.625 1.00 52.31 219 GLN A N 1
ATOM 1788 C CA . GLN A 1 219 ? 31.749 18.418 -25.609 1.00 52.31 219 GLN A CA 1
ATOM 1789 C C . GLN A 1 219 ? 32.631 18.271 -26.854 1.00 52.31 219 GLN A C 1
ATOM 1791 O O . GLN A 1 219 ? 33.277 19.240 -27.252 1.00 52.31 219 GLN A O 1
ATOM 1796 N N . HIS A 1 220 ? 32.611 17.114 -27.520 1.00 48.47 220 HIS A N 1
ATOM 1797 C CA . HIS A 1 220 ? 33.396 16.888 -28.737 1.00 48.47 220 HIS A CA 1
ATOM 1798 C C . HIS A 1 220 ? 32.803 17.518 -30.008 1.00 48.47 220 HIS A C 1
ATOM 1800 O O . HIS A 1 220 ? 33.525 17.698 -30.983 1.00 48.47 220 HIS A O 1
ATOM 1806 N N . ILE A 1 221 ? 31.525 17.911 -30.005 1.00 49.50 221 ILE A N 1
ATOM 1807 C CA . ILE A 1 221 ? 30.853 18.476 -31.193 1.00 49.50 221 ILE A CA 1
ATOM 1808 C C . ILE A 1 221 ? 31.162 19.979 -31.375 1.00 49.50 221 ILE A C 1
ATOM 1810 O O . ILE A 1 221 ? 30.968 20.526 -32.456 1.00 49.50 221 ILE A O 1
ATOM 1814 N N . ASN A 1 222 ? 31.701 20.658 -30.355 1.00 49.41 222 ASN A N 1
ATOM 1815 C CA . ASN A 1 222 ? 31.908 22.114 -30.371 1.00 49.41 222 ASN A CA 1
ATOM 1816 C C . ASN A 1 222 ? 33.346 22.569 -30.685 1.00 49.41 222 ASN A C 1
ATOM 1818 O O . ASN A 1 222 ? 33.645 23.750 -30.510 1.00 49.41 222 ASN A O 1
ATOM 1822 N N . HIS A 1 223 ? 34.238 21.674 -31.128 1.00 47.38 223 HIS A N 1
ATOM 1823 C CA . HIS A 1 223 ? 35.636 22.032 -31.417 1.00 47.38 223 HIS A CA 1
ATOM 1824 C C . HIS A 1 223 ? 36.085 21.907 -32.881 1.00 47.38 223 HIS A C 1
ATOM 1826 O O . HIS A 1 223 ? 37.215 22.292 -33.170 1.00 47.38 223 HIS A O 1
ATOM 1832 N N . ASP A 1 224 ? 35.201 21.498 -33.796 1.00 45.94 224 ASP A N 1
ATOM 1833 C CA . ASP A 1 224 ? 35.486 21.436 -35.238 1.00 45.94 224 ASP A CA 1
ATOM 1834 C C . ASP A 1 224 ? 34.599 22.412 -36.042 1.00 45.94 224 ASP A C 1
ATOM 1836 O O . ASP A 1 224 ? 33.737 22.008 -36.822 1.00 45.94 224 ASP A O 1
ATOM 1840 N N . THR A 1 225 ? 34.833 23.714 -35.856 1.00 40.22 225 THR A N 1
ATOM 1841 C CA . THR A 1 225 ? 34.505 24.809 -36.799 1.00 40.22 225 THR A CA 1
ATOM 1842 C C . THR A 1 225 ? 35.511 25.931 -36.626 1.00 40.22 225 THR A C 1
ATOM 1844 O O . THR A 1 225 ? 35.945 26.494 -37.655 1.00 40.22 225 THR A O 1
#

Sequence (225 aa):
MASRAFLLGMRESMVNDGCNCGFGRSPEERLSKLRDLLDQLRYILDGLPTHMRQWGPGDNYQPFDSSDRRQGAFTEAHIEHLQNESTRANLHVSHLWLQNFLLDKMDVALQEMTDREGDDSYIATQLKQNWKDREDVSRQLLHILHSIPHAYLEPNGLYLIYKVRSIASSLLNCPFEMDRQLSRRVSEYIQEFTKVLSYLDRSEIVNTDGLRSWIDEGQHINHDT

Foldseek 3Di:
DLVVLLCVLCCLVPVDPPHPPSQDDALVSNLVVLVVSLVCLVCSCVPPDLLLDLPRPPPPDDPPDPVPPPDPDPDPVNVVNLVSLLVSLVSLLSSLLSSLVSLVSSLVSLVVQVVVVHDPVVSLVSNQVSLVSLVVSLVSNLSSLVVGDVSSNLVCQPVSLVSLVSSLVSNVPRPDDDDPVRVVVNVVSNVSSVVSNVSSVVSVVDDCVVVVVVVVVVVVVPPDD

Secondary structure (DSSP, 8-state):
-HHHHHHHHHHHHHTTTT-TTTT-SSHHHHHHHHHHHHHHHHTTTTTS-GGGSTT------PPPPTT-TTS----HHHHHHHHHHHHHHHHHHHHHHHHHHHHHHHHHHHHHHHTTT--HHHHHHHHHHHHHHHHHHHHHHHHHHHHS-HHHHGGGHHHHHHHHHHHHHHTT--SSPPPHHHHHHHHHHHHHHHHHHHHHHHHTTS-HHHHHHHHHHHHHTTS--

Radius of gyration: 21.82 Å; chains: 1; bounding box: 55×41×59 Å